Protein AF-A0A8T4RBG4-F1 (afdb_monomer)

Sequence (198 aa):
MAQKISEETVKLIESLYAQDISSQEIVQRTNVSKTTVYNNTKLKERGFSSGTEYKQYLSQKKGFDSINESEKYLAQERGFSTRTEYELNLVKTNGFVSYADYKKHLAHEKGFASITEYHTYLAQERQQRPENKSLSNLINNRLKELNKTQLWLAGELGVTPQAVCKYAKGTSIPKNDILTNLFSVLKVSYNTIDDLIE

Foldseek 3Di:
DPPPDDPVLLVQLAVCVVVVNDLVVNCVVSVDDSLSSCQSYVVVVVVDNHPLRVCQVVCVVVVHNGNLRSLCVVCVVVVHNHNVRSVQVVCVVVVHPGPLRVCQVVCVVVVHNGNVRVLVVLQVVQCPDLLLVLQLVLLVVLCVVVVHDLVVLCVQLVHDSVVSVSSNSSSDDDDLSS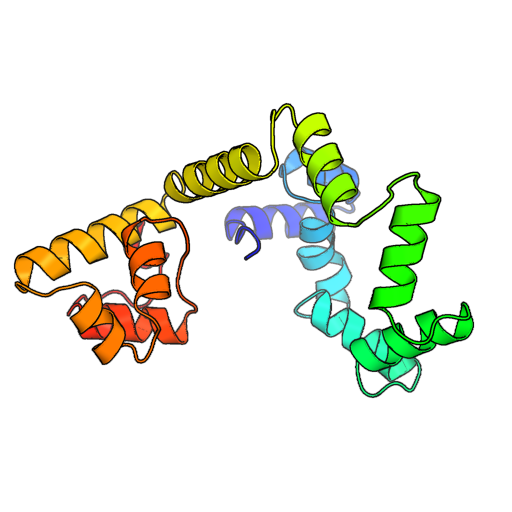NCSSCVVSVHPDNDSVSRND

Solvent-accessible surface area (backbone atoms only — not comparable to full-atom values): 11014 Å² total; per-residue (Å²): 131,79,82,80,70,54,70,67,56,50,53,49,53,40,55,42,46,75,66,72,47,51,66,70,58,50,24,66,77,67,73,47,54,63,67,57,51,42,46,63,38,68,37,41,78,70,74,33,94,40,70,64,57,48,46,37,51,54,23,41,76,72,75,26,97,33,50,67,54,43,46,32,50,58,18,40,78,71,75,21,95,32,45,67,55,39,53,54,48,53,41,41,75,72,73,22,96,41,73,67,54,45,48,36,48,56,20,40,78,71,73,29,95,31,48,67,54,41,53,48,51,58,36,53,58,36,30,70,34,66,65,25,38,47,50,12,49,50,48,53,51,43,29,59,76,69,73,52,52,59,61,54,52,10,61,78,68,75,48,53,50,68,55,40,50,31,31,51,62,6,56,44,79,71,58,69,74,56,40,38,50,47,26,56,76,63,71,48,96,51,74,52,70,67,69,66,73,115

Mean predicted aligned error: 8.44 Å

Nearest PDB structures (foldseek):
  3f51-assembly1_A  TM=8.592E-01  e=1.567E-01  Corynebacterium glutamicum
  3fya-assembly1_A  TM=7.967E-01  e=1.892E-01  Enterobacter sp. RFL1396
  5woq-assembly2_C  TM=8.342E-01  e=3.336E-01  Mycolicibacterium smegmatis MC2 155
  4i6u-assembly1_A  TM=8.023E-01  e=3.336E-01  Enterobacter sp. RFL1396
  4i6u-assembly2_C  TM=7.925E-01  e=4.030E-01  Enterobacter sp. RFL1396

Secondary structure (DSSP, 8-state):
------HHHHHHHHHHHHTT--HHHHHHHHT--HHHHHHTTHHHHTT-S-HHHHHHHHHHHTT-SSHHHHHHHHHHHTT-SSHHHHHHHHHHHTT-SSHHHHHHHHHHHTT-SSHHHHHHHHHHHHHTSHHHHHHHHHHHHHHHHTT--HHHHHHHHTS-HHHHHHHHTTS----HHHHHHHHHHTT-S--SSGGGT-

Radius of gyration: 21.41 Å; Cα contacts (8 Å, |Δi|>4): 183; chains: 1; bounding box: 50×41×57 Å

pLDDT: mean 91.3, std 8.04, range [32.28, 97.94]

Structure (mmCIF, N/CA/C/O backbone):
data_AF-A0A8T4RBG4-F1
#
_entry.id   AF-A0A8T4RBG4-F1
#
loop_
_atom_site.group_PDB
_atom_site.id
_atom_site.type_symbol
_atom_site.label_atom_id
_atom_site.label_alt_id
_atom_site.label_comp_id
_atom_site.label_asym_id
_atom_site.label_entity_id
_atom_site.label_seq_id
_atom_site.pdbx_PDB_ins_code
_atom_site.Cartn_x
_atom_site.Cartn_y
_atom_site.Cartn_z
_atom_site.occupancy
_atom_site.B_iso_or_equiv
_atom_site.auth_seq_id
_atom_site.auth_comp_id
_atom_site.auth_asym_id
_atom_site.auth_atom_id
_atom_site.pdbx_PDB_model_num
ATOM 1 N N . MET A 1 1 ? -2.287 -0.282 -1.727 1.00 32.28 1 MET A N 1
ATOM 2 C CA . MET A 1 1 ? -3.623 -0.816 -2.048 1.00 32.28 1 MET A CA 1
ATOM 3 C C . MET A 1 1 ? -4.187 0.065 -3.141 1.00 32.28 1 MET A C 1
ATOM 5 O O . MET A 1 1 ? -4.235 1.274 -2.938 1.00 32.28 1 MET A O 1
ATOM 9 N N . ALA A 1 2 ? -4.436 -0.508 -4.319 1.00 37.69 2 ALA A N 1
ATOM 10 C CA . ALA A 1 2 ? -5.061 0.214 -5.422 1.00 37.69 2 ALA A CA 1
ATOM 11 C C . ALA A 1 2 ? -6.432 0.722 -4.956 1.00 37.69 2 ALA A C 1
ATOM 13 O O . ALA A 1 2 ? -7.107 0.017 -4.210 1.00 37.69 2 ALA A O 1
ATOM 14 N N . GLN A 1 3 ? -6.803 1.944 -5.340 1.00 50.34 3 GLN A N 1
ATOM 15 C CA . GLN A 1 3 ? -8.178 2.426 -5.204 1.00 50.34 3 GLN A CA 1
ATOM 16 C C . GLN A 1 3 ? -9.082 1.377 -5.858 1.00 50.34 3 GLN A C 1
ATOM 18 O O . GLN A 1 3 ? -8.926 1.098 -7.050 1.00 50.34 3 GLN A O 1
ATOM 23 N N . LYS A 1 4 ? -9.942 0.729 -5.067 1.00 67.62 4 LYS A N 1
ATOM 24 C CA . LYS A 1 4 ? -10.970 -0.161 -5.601 1.00 67.62 4 LYS A CA 1
ATOM 25 C C . LYS A 1 4 ? -11.964 0.782 -6.278 1.00 67.62 4 LYS A C 1
ATOM 27 O O . LYS A 1 4 ? -12.605 1.581 -5.608 1.00 67.62 4 LYS A O 1
ATOM 32 N N . ILE A 1 5 ? -11.935 0.823 -7.608 1.00 77.75 5 ILE A N 1
ATOM 33 C CA . ILE A 1 5 ? -12.879 1.632 -8.385 1.00 77.75 5 ILE A CA 1
ATOM 34 C C . ILE A 1 5 ? -14.291 1.086 -8.158 1.00 77.75 5 ILE A C 1
ATOM 36 O O . ILE A 1 5 ? -14.440 -0.117 -7.935 1.00 77.75 5 ILE A O 1
ATOM 40 N N . SER A 1 6 ? -15.303 1.957 -8.181 1.00 83.81 6 SER A N 1
ATOM 41 C CA . SER A 1 6 ? -16.686 1.529 -7.950 1.00 83.81 6 SER A CA 1
ATOM 42 C C . SER A 1 6 ? -17.124 0.507 -8.999 1.00 83.81 6 SER A C 1
ATOM 44 O O . SER A 1 6 ?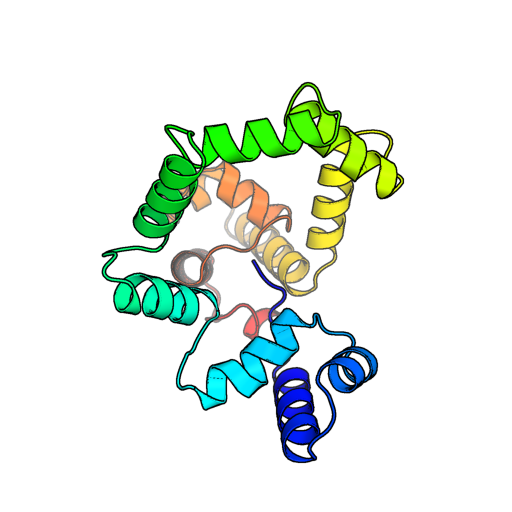 -16.646 0.527 -10.138 1.00 83.81 6 SER A O 1
ATOM 46 N N . GLU A 1 7 ? -18.058 -0.371 -8.638 1.00 84.69 7 GLU A N 1
ATOM 47 C CA . GLU A 1 7 ? -18.621 -1.347 -9.579 1.00 84.69 7 GLU A CA 1
ATOM 48 C C . GLU A 1 7 ? -19.257 -0.668 -10.798 1.00 84.69 7 GLU A C 1
ATOM 50 O O . GLU A 1 7 ? -19.148 -1.161 -11.919 1.00 84.69 7 GLU A O 1
ATOM 55 N N . GLU A 1 8 ? -19.858 0.506 -10.603 1.00 86.69 8 GLU A N 1
ATOM 56 C CA . GLU A 1 8 ? -20.384 1.342 -11.685 1.00 86.69 8 GLU A CA 1
ATOM 57 C C . GLU A 1 8 ? -19.281 1.786 -12.652 1.00 86.69 8 GLU A C 1
ATOM 59 O O . GLU A 1 8 ? -19.443 1.692 -13.869 1.00 86.69 8 GLU A O 1
ATOM 64 N N . THR A 1 9 ? -18.124 2.199 -12.123 1.00 89.50 9 THR A N 1
ATOM 65 C CA . THR A 1 9 ? -16.965 2.588 -12.940 1.00 89.50 9 THR A CA 1
ATOM 66 C C . THR A 1 9 ? -16.430 1.395 -13.729 1.00 89.50 9 THR A C 1
ATOM 68 O O . THR A 1 9 ? -16.071 1.543 -14.895 1.00 89.50 9 THR A O 1
ATOM 71 N N . VAL A 1 10 ? -16.405 0.198 -13.129 1.00 89.38 10 VAL A N 1
ATOM 72 C CA . VAL A 1 10 ? -16.015 -1.039 -13.828 1.00 89.38 10 VAL A CA 1
ATOM 73 C C . VAL A 1 10 ? -16.964 -1.316 -14.996 1.00 89.38 10 VAL A C 1
ATOM 75 O O . VAL A 1 10 ? -16.498 -1.477 -16.123 1.00 89.38 10 VAL A O 1
ATOM 78 N N . LYS A 1 11 ? -18.282 -1.288 -14.759 1.00 92.31 11 LYS A N 1
ATOM 79 C CA . LYS A 1 11 ? -19.298 -1.492 -15.808 1.00 92.31 11 LYS A CA 1
ATOM 80 C C . LYS A 1 11 ? -19.182 -0.451 -16.928 1.00 92.31 11 LYS A C 1
ATOM 82 O O . LYS A 1 11 ? -19.305 -0.784 -18.108 1.00 92.31 11 LYS A O 1
ATOM 87 N N . LEU A 1 12 ? -18.894 0.805 -16.582 1.00 93.94 12 LEU A N 1
ATOM 88 C CA . LEU A 1 12 ? -18.669 1.865 -17.564 1.00 93.94 12 LEU A CA 1
ATOM 89 C C . LEU A 1 12 ? -17.424 1.591 -18.425 1.00 93.94 12 LEU A C 1
ATOM 91 O O . LEU A 1 12 ? -17.495 1.699 -19.646 1.00 93.94 12 LEU A O 1
ATOM 95 N N . ILE A 1 13 ? -16.302 1.187 -17.822 1.00 93.56 13 ILE A N 1
ATOM 96 C CA . ILE A 1 13 ? -15.084 0.809 -18.559 1.00 93.56 13 ILE A CA 1
ATOM 97 C C . ILE A 1 13 ? -15.368 -0.342 -19.533 1.00 93.56 13 ILE A C 1
ATOM 99 O O . ILE A 1 13 ? -14.983 -0.258 -20.699 1.00 93.56 13 ILE A O 1
ATOM 103 N N . GLU A 1 14 ? -16.043 -1.397 -19.068 1.00 92.06 14 GLU A N 1
ATOM 104 C CA . GLU A 1 14 ? -16.360 -2.584 -19.874 1.00 92.06 14 GLU A CA 1
ATOM 105 C C . GLU A 1 14 ? -17.275 -2.241 -21.058 1.00 92.06 14 GLU A C 1
ATOM 107 O O . GLU A 1 14 ? -16.998 -2.633 -22.190 1.00 92.06 14 GLU A O 1
ATOM 112 N N . SER A 1 15 ? -18.323 -1.446 -20.822 1.00 93.94 15 SER A N 1
ATOM 113 C CA . SER A 1 15 ? -19.257 -1.025 -21.876 1.00 93.94 15 SER A CA 1
ATOM 114 C C . SER A 1 15 ? -18.626 -0.099 -22.918 1.00 93.94 15 SER A C 1
ATOM 116 O O . SER A 1 15 ? -18.932 -0.232 -24.102 1.00 93.94 15 SER A O 1
ATOM 118 N N . LEU A 1 16 ? -17.742 0.823 -22.514 1.00 94.44 16 LEU A N 1
ATOM 119 C CA . LEU A 1 16 ? -17.008 1.677 -23.453 1.00 94.44 16 LEU A CA 1
ATOM 120 C C . LEU A 1 16 ? -16.030 0.853 -24.293 1.00 94.44 16 LEU A C 1
ATOM 122 O O . LEU A 1 16 ? -15.900 1.079 -25.491 1.00 94.44 16 LEU A O 1
ATOM 126 N N . TYR A 1 17 ? -15.360 -0.120 -23.680 1.00 93.50 17 TYR A N 1
ATOM 127 C CA . TYR A 1 17 ? -14.433 -0.987 -24.394 1.00 93.50 17 TYR A CA 1
ATOM 128 C C . TYR A 1 17 ? -15.142 -1.903 -25.400 1.00 93.50 17 TYR A C 1
ATOM 130 O O . TYR A 1 17 ? -14.648 -2.069 -26.509 1.00 93.50 17 TYR A O 1
ATOM 138 N N . ALA A 1 18 ? -16.330 -2.416 -25.064 1.00 92.12 18 ALA A N 1
ATOM 139 C CA . ALA A 1 18 ? -17.168 -3.185 -25.990 1.00 92.12 18 ALA A CA 1
ATOM 140 C C . ALA A 1 18 ? -17.671 -2.366 -27.199 1.00 92.12 18 ALA A C 1
ATOM 142 O O . ALA A 1 18 ? -18.086 -2.943 -28.198 1.00 92.12 18 ALA A O 1
ATOM 143 N N . GLN A 1 19 ? -17.629 -1.032 -27.120 1.00 94.94 19 GLN A N 1
ATOM 144 C CA . GLN A 1 19 ? -17.920 -0.109 -28.226 1.00 94.94 19 GLN A CA 1
ATOM 145 C C . GLN A 1 19 ? -16.661 0.251 -29.041 1.00 94.94 19 GLN A C 1
ATOM 147 O O . GLN A 1 19 ? -16.648 1.270 -29.730 1.00 94.94 19 GLN A O 1
ATOM 152 N N . ASP A 1 20 ? -15.579 -0.524 -28.910 1.00 92.12 20 ASP A N 1
ATOM 153 C CA . ASP A 1 20 ? -14.279 -0.289 -29.554 1.00 92.12 20 ASP A CA 1
ATOM 154 C C . ASP A 1 20 ? -13.651 1.084 -29.237 1.00 92.12 20 ASP A C 1
ATOM 156 O O . ASP A 1 20 ? -12.777 1.588 -29.952 1.00 92.12 20 ASP A O 1
ATOM 160 N N . ILE A 1 21 ? -14.048 1.705 -28.120 1.00 94.69 21 ILE A N 1
ATOM 161 C CA . ILE A 1 21 ? -13.447 2.959 -27.669 1.00 94.69 21 ILE A CA 1
ATOM 162 C C . ILE A 1 21 ? -12.010 2.695 -27.213 1.00 94.69 21 ILE A C 1
ATOM 164 O O . ILE A 1 21 ? -11.719 1.795 -26.420 1.00 94.69 21 ILE A O 1
ATOM 168 N N . SER A 1 22 ? -11.081 3.525 -27.692 1.00 92.81 22 SER A N 1
ATOM 169 C CA . SER A 1 22 ? -9.665 3.374 -27.360 1.00 92.81 22 SER A CA 1
ATOM 170 C C . SER A 1 22 ? -9.418 3.481 -25.850 1.00 92.81 22 SER A C 1
ATOM 172 O O . SER A 1 22 ? -10.024 4.295 -25.155 1.00 92.81 22 SER A O 1
ATOM 174 N N . SER A 1 23 ? -8.448 2.726 -25.324 1.00 91.12 23 SER A N 1
ATOM 175 C CA . SER A 1 23 ? -8.136 2.761 -23.887 1.00 91.12 23 SER A CA 1
ATOM 176 C C . SER A 1 23 ? -7.762 4.159 -23.377 1.00 91.12 23 SER A C 1
ATOM 178 O O . SER A 1 23 ? -7.954 4.442 -22.200 1.00 91.12 23 SER A O 1
ATOM 180 N N . GLN A 1 24 ? -7.218 5.025 -24.237 1.00 90.88 24 GLN A N 1
ATOM 181 C CA . GLN A 1 24 ? -6.878 6.401 -23.873 1.00 90.88 24 GLN A CA 1
ATOM 182 C C . GLN A 1 24 ? -8.127 7.270 -23.715 1.00 90.88 24 GLN A C 1
ATOM 184 O O . GLN A 1 24 ? -8.210 8.045 -22.769 1.00 90.88 24 GLN A O 1
ATOM 189 N N . GLU A 1 25 ? -9.114 7.090 -24.586 1.00 92.75 25 GLU A N 1
ATOM 190 C CA . GLU A 1 25 ? -10.405 7.768 -24.492 1.00 92.75 25 GLU A CA 1
ATOM 191 C C . GLU A 1 25 ? -11.196 7.286 -23.262 1.00 92.75 25 GLU A C 1
ATOM 193 O O . GLU A 1 25 ? -11.769 8.092 -22.533 1.00 92.75 25 GLU A O 1
ATOM 198 N N . ILE A 1 26 ? -11.147 5.985 -22.947 1.00 93.12 26 ILE A N 1
ATOM 199 C CA . ILE A 1 26 ? -11.764 5.441 -21.724 1.00 93.12 26 ILE A CA 1
ATOM 200 C C . ILE A 1 26 ? -11.146 6.073 -20.472 1.00 93.12 26 ILE A C 1
ATOM 202 O O . ILE A 1 26 ? -11.881 6.451 -19.562 1.00 93.12 26 ILE A O 1
ATOM 206 N N . VAL A 1 27 ? -9.816 6.230 -20.424 1.00 93.06 27 VAL A N 1
ATOM 207 C CA . VAL A 1 27 ? -9.122 6.910 -19.313 1.00 93.06 27 VAL A CA 1
ATOM 208 C C . VAL A 1 27 ? -9.676 8.316 -19.098 1.00 93.06 27 VAL A C 1
ATOM 210 O O . VAL A 1 27 ? -9.972 8.671 -17.961 1.00 93.06 27 VAL A O 1
ATOM 213 N N . GLN A 1 28 ? -9.864 9.088 -20.171 1.00 92.00 28 GLN A N 1
ATOM 214 C CA . GLN A 1 28 ? -10.392 10.450 -20.071 1.00 92.00 28 GLN A CA 1
ATOM 215 C C . GLN A 1 28 ? -11.838 10.469 -19.565 1.00 92.00 28 GLN A C 1
ATOM 217 O O . GLN A 1 28 ? -12.168 11.244 -18.673 1.00 92.00 28 GLN A O 1
ATOM 222 N N . ARG A 1 29 ? -12.695 9.580 -20.081 1.00 91.31 29 ARG A N 1
ATOM 223 C CA . ARG A 1 29 ? -14.123 9.537 -19.717 1.00 91.31 29 ARG A CA 1
ATOM 224 C C . ARG A 1 29 ? -14.390 9.029 -18.306 1.00 91.31 29 ARG A C 1
ATOM 226 O O . ARG A 1 29 ? -15.367 9.428 -17.687 1.00 91.31 29 ARG A O 1
ATOM 233 N N . THR A 1 30 ? -13.551 8.123 -17.818 1.00 90.06 30 THR A N 1
ATOM 234 C CA . THR A 1 30 ? -13.743 7.463 -16.515 1.00 90.06 30 THR A CA 1
ATOM 235 C C . THR A 1 30 ? -12.850 8.043 -15.424 1.00 90.06 30 THR A C 1
ATOM 237 O O . THR A 1 30 ? -13.026 7.717 -14.254 1.00 90.06 30 THR A O 1
ATOM 240 N N . ASN A 1 31 ? -11.891 8.897 -15.795 1.00 88.94 31 ASN A N 1
ATOM 241 C CA . ASN A 1 31 ? -10.889 9.468 -14.900 1.00 88.94 31 ASN A CA 1
ATOM 242 C C . ASN A 1 31 ? -10.128 8.403 -14.077 1.00 88.94 31 ASN A C 1
ATOM 244 O O . ASN A 1 31 ? -9.745 8.622 -12.928 1.00 88.94 31 ASN A O 1
ATOM 248 N N . VAL A 1 32 ? -9.913 7.218 -14.659 1.00 88.06 32 VAL A N 1
ATOM 249 C CA . VAL A 1 32 ? -9.142 6.129 -14.039 1.00 88.06 32 VAL A CA 1
ATOM 250 C C . VAL A 1 32 ? -7.787 5.959 -14.713 1.00 88.06 32 VAL A C 1
ATOM 252 O O . VAL A 1 32 ? -7.555 6.389 -15.839 1.00 88.06 32 VAL A O 1
ATOM 255 N N . SER A 1 33 ? -6.867 5.262 -14.047 1.00 88.44 33 SER A N 1
ATOM 256 C CA . SER A 1 33 ? -5.552 4.995 -14.631 1.00 88.44 33 SER A CA 1
ATOM 257 C C . SER A 1 33 ? -5.633 4.091 -15.870 1.00 88.44 33 SER A C 1
ATOM 259 O O . SER A 1 33 ? -6.445 3.166 -15.942 1.00 88.44 33 SER A O 1
ATOM 261 N N . LYS A 1 34 ? -4.699 4.268 -16.812 1.00 89.69 34 LYS A N 1
ATOM 262 C CA . LYS A 1 34 ? -4.541 3.381 -17.982 1.00 89.69 34 LYS A CA 1
ATOM 263 C C . LYS A 1 34 ? -4.397 1.906 -17.591 1.00 89.69 34 LYS A C 1
ATOM 265 O O . LYS A 1 34 ? -4.915 1.028 -18.276 1.00 89.69 34 LYS A O 1
ATOM 270 N N . THR A 1 35 ? -3.722 1.634 -16.476 1.00 87.19 35 THR A N 1
ATOM 271 C CA . THR A 1 35 ? -3.579 0.285 -15.915 1.00 87.19 35 THR A CA 1
ATOM 272 C C . THR A 1 35 ? -4.924 -0.283 -15.473 1.00 87.19 35 THR A C 1
ATOM 274 O O . THR A 1 35 ? -5.202 -1.452 -15.720 1.00 87.19 35 THR A O 1
ATOM 277 N N . THR A 1 36 ? -5.774 0.539 -14.856 1.00 88.25 36 THR A N 1
ATOM 278 C CA . THR A 1 36 ? -7.126 0.146 -14.445 1.00 88.25 36 THR A CA 1
ATOM 279 C C . THR A 1 36 ? -7.979 -0.222 -15.653 1.00 88.25 36 THR A C 1
ATOM 281 O O . THR A 1 36 ? -8.608 -1.278 -15.638 1.00 88.25 36 THR A O 1
ATOM 284 N N . VAL A 1 37 ? -7.947 0.589 -16.717 1.00 91.12 37 VAL A N 1
ATOM 285 C CA . VAL A 1 37 ? -8.638 0.265 -17.976 1.00 91.12 37 VAL A CA 1
ATOM 286 C C . VAL A 1 37 ? -8.125 -1.056 -18.540 1.00 91.12 37 VAL A C 1
ATOM 288 O O . VAL A 1 37 ? -8.916 -1.947 -18.820 1.00 91.12 37 VAL A O 1
ATOM 291 N N . TYR A 1 38 ? -6.805 -1.230 -18.650 1.00 90.00 38 TYR A N 1
ATOM 292 C CA . TYR A 1 38 ? -6.208 -2.458 -19.186 1.00 90.00 38 TYR A CA 1
ATOM 293 C C . TYR A 1 38 ? -6.598 -3.714 -18.390 1.00 90.00 38 TYR A C 1
ATOM 295 O O . TYR A 1 38 ? -6.944 -4.736 -18.984 1.00 90.00 38 TYR A O 1
ATOM 303 N N . ASN A 1 39 ? -6.577 -3.630 -17.056 1.00 88.25 39 ASN A N 1
ATOM 304 C CA . ASN A 1 39 ? -6.930 -4.744 -16.179 1.00 88.25 39 ASN A CA 1
ATOM 305 C C . ASN A 1 39 ? -8.400 -5.168 -16.333 1.00 88.25 39 ASN A C 1
ATOM 307 O O . ASN A 1 39 ? -8.680 -6.359 -16.321 1.00 88.25 39 ASN A O 1
ATOM 311 N N . ASN A 1 40 ? -9.319 -4.214 -16.512 1.00 88.38 40 ASN A N 1
ATOM 312 C CA . ASN A 1 40 ? -10.757 -4.489 -16.650 1.00 88.38 40 ASN A CA 1
ATOM 313 C C . ASN A 1 40 ? -11.206 -4.734 -18.103 1.00 88.38 40 ASN A C 1
ATOM 315 O O . ASN A 1 40 ? -12.393 -4.884 -18.353 1.00 88.38 40 ASN A O 1
ATOM 319 N N . THR A 1 41 ? -10.281 -4.760 -19.066 1.00 90.56 41 THR A N 1
ATOM 320 C CA . THR A 1 41 ? -10.591 -4.972 -20.491 1.00 90.56 41 THR A CA 1
ATOM 321 C C . THR A 1 41 ? -9.734 -6.111 -21.042 1.00 90.56 41 THR A C 1
ATOM 323 O O . THR A 1 41 ? -9.972 -7.274 -20.724 1.00 90.56 41 THR A O 1
ATOM 326 N N . LYS A 1 42 ? -8.657 -5.790 -21.766 1.00 88.62 42 LYS A N 1
ATOM 327 C CA . LYS A 1 42 ? -7.748 -6.734 -22.437 1.00 88.62 42 LYS A CA 1
ATOM 328 C C . LYS A 1 42 ? -7.228 -7.846 -21.542 1.00 88.62 42 LYS A C 1
ATOM 330 O O . LYS A 1 42 ? -6.984 -8.955 -22.007 1.00 88.62 42 LYS A O 1
ATOM 335 N N . LEU A 1 43 ? -6.956 -7.539 -20.277 1.00 89.44 43 LEU A N 1
ATOM 336 C CA . LEU A 1 43 ? -6.424 -8.528 -19.350 1.00 89.44 43 LEU A CA 1
ATOM 337 C C . LEU A 1 43 ? -7.491 -9.567 -18.962 1.00 89.44 43 LEU A C 1
ATOM 339 O O . LEU A 1 43 ? -7.201 -10.763 -18.970 1.00 89.44 43 LEU A O 1
ATOM 343 N N . LYS A 1 44 ? -8.721 -9.107 -18.711 1.00 86.00 44 LYS A N 1
ATOM 344 C CA . LYS A 1 44 ? -9.881 -9.948 -18.399 1.00 86.00 44 LYS A CA 1
ATOM 345 C C . LYS A 1 44 ? -10.315 -10.783 -19.607 1.00 86.00 44 LYS A C 1
ATOM 347 O O . LYS A 1 44 ? -10.562 -11.971 -19.449 1.00 86.00 44 LYS A O 1
ATOM 352 N N . GLU A 1 45 ? -10.293 -10.215 -20.817 1.00 87.50 45 GLU A N 1
ATOM 353 C CA . GLU A 1 45 ? -10.518 -10.960 -22.074 1.00 87.50 45 GLU A CA 1
ATOM 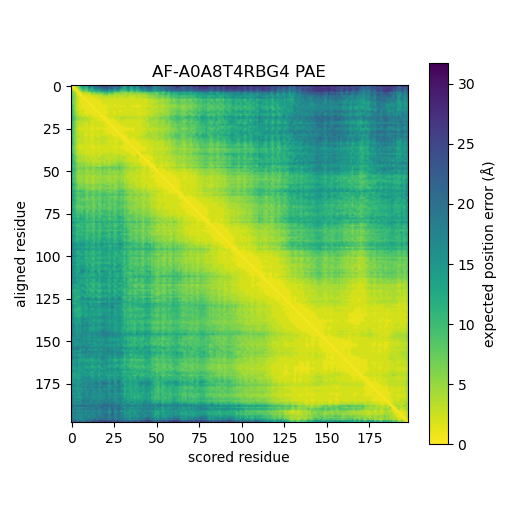354 C C . GLU A 1 45 ? -9.528 -12.114 -22.267 1.00 87.50 45 GLU A C 1
ATOM 356 O O . GLU A 1 45 ? -9.860 -13.146 -22.841 1.00 87.50 45 GLU A O 1
ATOM 361 N N . ARG A 1 46 ? -8.300 -11.953 -21.764 1.00 89.31 46 ARG A N 1
ATOM 362 C CA . ARG A 1 46 ? -7.266 -12.994 -21.790 1.00 89.31 46 ARG A CA 1
ATOM 363 C C . ARG A 1 46 ? -7.407 -14.022 -20.664 1.00 89.31 46 ARG A C 1
ATOM 365 O O . ARG A 1 46 ? -6.542 -14.884 -20.547 1.00 89.31 46 ARG A O 1
ATOM 372 N N . GLY A 1 47 ? -8.456 -13.933 -19.848 1.00 90.69 47 GLY A N 1
ATOM 373 C CA . GLY A 1 47 ? -8.742 -14.873 -18.766 1.00 90.69 47 GLY A CA 1
ATOM 374 C C . GLY A 1 47 ? -7.945 -14.643 -17.481 1.00 90.69 47 GLY A C 1
ATOM 375 O O . GLY A 1 47 ? -7.913 -15.534 -16.642 1.00 90.69 47 GLY A O 1
ATOM 376 N N . PHE A 1 48 ? -7.308 -13.479 -17.304 1.00 89.94 48 PHE A N 1
ATOM 377 C CA . PHE A 1 48 ? -6.542 -13.170 -16.091 1.00 89.94 48 PHE A CA 1
ATOM 378 C C . PHE A 1 48 ? -7.316 -12.232 -15.160 1.00 89.94 48 PHE A C 1
ATOM 380 O O . PHE A 1 48 ? -7.910 -11.244 -15.592 1.00 89.94 48 PHE A O 1
ATOM 387 N N . SER A 1 49 ? -7.237 -12.503 -13.860 1.00 81.19 49 SER A N 1
ATOM 388 C CA . SER A 1 49 ? -7.871 -11.725 -12.788 1.00 81.19 49 SER A CA 1
ATOM 389 C C . SER A 1 49 ? -7.044 -10.511 -12.348 1.00 81.19 49 SER A C 1
ATOM 391 O O . SER A 1 49 ? -7.572 -9.564 -11.764 1.00 81.19 49 SER A O 1
ATOM 393 N N . SER A 1 50 ? -5.731 -10.511 -12.614 1.00 82.38 50 SER A N 1
ATOM 394 C CA . SER A 1 50 ? -4.851 -9.400 -12.244 1.00 82.38 50 SER A CA 1
ATOM 395 C C . SER A 1 50 ? -3.611 -9.271 -13.129 1.00 82.38 50 SER A C 1
ATOM 397 O O . SER A 1 50 ? -3.101 -10.236 -13.698 1.00 82.38 50 SER A O 1
ATOM 399 N N . GLY A 1 51 ? -3.057 -8.056 -13.196 1.00 84.94 51 GLY A N 1
ATOM 400 C CA . GLY A 1 51 ? -1.783 -7.814 -13.877 1.00 84.94 51 GLY A CA 1
ATOM 401 C C . GLY A 1 51 ? -0.617 -8.620 -13.294 1.00 84.94 51 GLY A C 1
ATOM 402 O O . GLY A 1 51 ? 0.314 -8.949 -14.023 1.00 84.94 51 GLY A O 1
ATOM 403 N N . THR A 1 52 ? -0.660 -8.958 -12.001 1.00 87.19 52 THR A N 1
ATOM 404 C CA . THR A 1 52 ? 0.353 -9.806 -11.355 1.00 87.19 52 THR A CA 1
ATOM 405 C C . THR A 1 52 ? 0.255 -11.244 -11.840 1.00 87.19 52 THR A C 1
ATOM 407 O O . THR A 1 52 ? 1.271 -11.819 -12.211 1.00 87.19 52 THR A O 1
ATOM 410 N N . GLU A 1 53 ? -0.956 -11.797 -11.900 1.00 88.69 53 GLU A N 1
ATOM 411 C CA . GLU A 1 53 ? -1.201 -13.135 -12.444 1.00 88.69 53 GLU A CA 1
ATOM 412 C C . GLU A 1 53 ? -0.733 -13.228 -13.900 1.00 88.69 53 GLU A C 1
ATOM 414 O O . GLU A 1 53 ? 0.018 -14.130 -14.262 1.00 88.69 53 GLU A O 1
ATOM 419 N N . TYR A 1 54 ? -1.070 -12.226 -14.715 1.00 90.88 54 TYR A N 1
ATOM 420 C CA . TYR A 1 54 ? -0.607 -12.170 -16.098 1.00 90.88 54 TYR A CA 1
ATOM 421 C C . TYR A 1 54 ? 0.922 -12.075 -16.212 1.00 90.88 54 TYR A C 1
ATOM 423 O O . TYR A 1 54 ? 1.524 -12.729 -17.062 1.00 90.88 54 TYR A O 1
ATOM 431 N N . LYS A 1 55 ? 1.586 -11.290 -15.352 1.00 90.25 55 LYS A N 1
ATOM 432 C CA . LYS A 1 55 ? 3.058 -11.233 -15.309 1.00 90.25 55 LYS A CA 1
ATOM 433 C C . LYS A 1 55 ? 3.667 -12.575 -14.913 1.00 90.25 55 LYS A C 1
ATOM 435 O O . LYS A 1 55 ? 4.628 -12.990 -15.548 1.00 90.25 55 LYS A O 1
ATOM 440 N N . GLN A 1 56 ? 3.095 -13.250 -13.918 1.00 92.69 56 GLN A N 1
ATOM 441 C CA . GLN A 1 56 ? 3.530 -14.578 -13.494 1.00 92.69 56 GLN A CA 1
ATOM 442 C C . GLN A 1 56 ? 3.401 -15.582 -14.644 1.00 92.69 56 GLN A C 1
ATOM 444 O O . GLN A 1 56 ? 4.366 -16.280 -14.944 1.00 92.69 56 GLN A O 1
ATOM 449 N N . TYR A 1 57 ? 2.272 -15.574 -15.356 1.00 93.31 57 TYR A N 1
ATOM 450 C CA . TYR A 1 57 ? 2.083 -16.372 -16.566 1.00 93.31 57 TYR A CA 1
ATOM 451 C C . TYR A 1 57 ? 3.147 -16.077 -17.634 1.00 93.31 57 TYR A C 1
ATOM 453 O O . TYR A 1 57 ? 3.707 -17.000 -18.220 1.00 93.31 57 TYR A O 1
ATOM 461 N N . LEU A 1 58 ? 3.472 -14.803 -17.888 1.00 92.12 58 LEU A N 1
ATOM 462 C CA . LEU A 1 58 ? 4.516 -14.439 -18.852 1.00 92.12 58 LEU A CA 1
ATOM 463 C C . LEU A 1 58 ? 5.910 -14.918 -18.427 1.00 92.12 58 LEU A C 1
ATOM 465 O O . LEU A 1 58 ? 6.688 -15.322 -19.292 1.00 92.12 58 LEU A O 1
ATOM 469 N N . SER A 1 59 ? 6.231 -14.874 -17.133 1.00 93.62 59 SER A N 1
ATOM 470 C CA . SER A 1 59 ? 7.487 -15.409 -16.595 1.00 93.62 59 SER A CA 1
ATOM 471 C C . SER A 1 59 ? 7.552 -16.930 -16.761 1.00 93.62 59 SER A C 1
ATOM 473 O O . SER A 1 59 ? 8.526 -17.434 -17.314 1.00 93.62 59 SER A O 1
ATOM 475 N N . GLN A 1 60 ? 6.479 -17.646 -16.417 1.00 94.00 60 GLN A N 1
ATOM 476 C CA . GLN A 1 60 ? 6.375 -19.101 -16.591 1.00 94.00 60 GLN A CA 1
ATOM 477 C C . GLN A 1 60 ? 6.443 -19.529 -18.054 1.00 94.00 60 GLN A C 1
ATOM 479 O O . GLN A 1 60 ? 7.148 -20.472 -18.398 1.00 94.00 60 GLN A O 1
ATOM 484 N N . LYS A 1 61 ? 5.797 -18.782 -18.955 1.00 93.94 61 LYS A N 1
ATOM 485 C CA . LYS A 1 61 ? 5.881 -19.017 -20.403 1.00 93.94 61 LYS A CA 1
ATOM 486 C C . LYS A 1 61 ? 7.307 -18.873 -20.947 1.00 93.94 61 LYS A C 1
ATOM 488 O O . LYS A 1 61 ? 7.623 -19.442 -21.987 1.00 93.94 61 LYS A O 1
ATOM 493 N N . LYS A 1 62 ? 8.158 -18.107 -20.262 1.00 92.88 62 LYS A N 1
ATOM 494 C CA . LYS A 1 62 ? 9.586 -17.956 -20.571 1.00 92.88 62 LYS A CA 1
ATOM 495 C C . LYS A 1 62 ? 10.480 -18.961 -19.830 1.00 92.88 62 LYS A C 1
ATOM 497 O O . LYS A 1 62 ? 11.692 -18.874 -19.976 1.00 92.88 62 LYS A O 1
ATOM 502 N N . GLY A 1 63 ? 9.901 -19.896 -19.076 1.00 95.00 63 GLY A N 1
ATOM 503 C CA . GLY A 1 63 ? 10.626 -20.952 -18.369 1.00 95.00 63 GLY A CA 1
ATOM 504 C C . GLY A 1 63 ? 11.098 -20.589 -16.960 1.00 95.00 63 GLY A C 1
ATOM 505 O O . GLY A 1 63 ? 11.946 -21.293 -16.431 1.00 95.00 63 GLY A O 1
ATOM 506 N N . PHE A 1 64 ? 10.584 -19.511 -16.359 1.00 95.75 64 PHE A N 1
ATOM 507 C CA . PHE A 1 64 ? 10.909 -19.134 -14.978 1.00 95.75 64 PHE A CA 1
ATOM 508 C C . PHE A 1 64 ? 9.812 -19.569 -14.007 1.00 95.75 64 PHE A C 1
ATOM 510 O O . PHE A 1 64 ? 8.627 -19.397 -14.298 1.00 95.75 64 PHE A O 1
ATOM 517 N N . ASP A 1 65 ? 10.181 -20.004 -12.806 1.00 90.88 65 ASP A N 1
ATOM 518 C CA . ASP A 1 65 ? 9.211 -20.443 -11.799 1.00 90.88 65 ASP A CA 1
ATOM 519 C C . ASP A 1 65 ? 8.475 -19.257 -11.159 1.00 90.88 65 ASP A C 1
ATOM 521 O O . ASP A 1 65 ? 7.347 -19.377 -10.668 1.00 90.88 65 ASP A O 1
ATOM 525 N N . SER A 1 66 ? 9.081 -18.065 -11.187 1.00 92.31 66 SER A N 1
ATOM 526 C CA . SER A 1 66 ? 8.499 -16.853 -10.605 1.00 92.31 66 SER A CA 1
ATOM 527 C C . SER A 1 66 ? 8.862 -15.565 -11.341 1.00 92.31 66 SER A C 1
ATOM 529 O O . SER A 1 66 ? 9.877 -15.468 -12.034 1.00 92.31 66 SER A O 1
ATOM 531 N N . ILE A 1 67 ? 8.054 -14.521 -11.116 1.00 91.69 67 ILE A N 1
ATOM 532 C CA . ILE A 1 67 ? 8.390 -13.148 -11.526 1.00 91.69 67 ILE A CA 1
ATOM 533 C C . ILE A 1 67 ? 9.775 -12.751 -10.996 1.00 91.69 67 ILE A C 1
ATOM 535 O O . ILE A 1 67 ? 10.602 -12.271 -11.769 1.00 91.69 67 ILE A O 1
ATOM 539 N N . ASN A 1 68 ? 10.058 -13.006 -9.715 1.00 90.88 68 ASN A N 1
ATOM 540 C CA . ASN A 1 68 ? 11.318 -12.614 -9.077 1.00 90.88 68 ASN A CA 1
ATOM 541 C C . ASN A 1 68 ? 12.535 -13.263 -9.742 1.00 90.88 68 ASN A C 1
ATOM 543 O O . ASN A 1 68 ? 13.559 -12.611 -9.934 1.00 90.88 68 ASN A O 1
ATOM 547 N N . GLU A 1 69 ? 12.423 -14.541 -10.095 1.00 92.50 69 GLU A N 1
ATOM 548 C CA . GLU A 1 69 ? 13.480 -15.256 -10.801 1.00 92.50 69 GLU A CA 1
ATOM 549 C C . GLU A 1 69 ? 13.704 -14.668 -12.195 1.00 92.50 69 GLU A C 1
ATOM 551 O O . GLU A 1 69 ? 14.836 -14.336 -12.545 1.00 92.50 69 GLU A O 1
ATOM 556 N N . SER A 1 70 ? 12.622 -14.426 -12.945 1.00 92.88 70 SER A N 1
ATOM 557 C CA . SER A 1 70 ? 12.713 -13.804 -14.269 1.00 92.88 70 SER A CA 1
ATOM 558 C C . SER A 1 70 ? 13.334 -12.401 -14.222 1.00 92.88 70 SER A C 1
ATOM 560 O O . SER A 1 70 ? 14.124 -12.030 -15.086 1.00 92.88 70 SER A O 1
ATOM 562 N N . GLU A 1 71 ? 13.031 -11.611 -13.192 1.00 91.50 71 GLU A N 1
ATOM 563 C CA . GLU A 1 71 ? 13.597 -10.274 -13.013 1.00 91.50 71 GLU A CA 1
ATOM 564 C C . GLU A 1 71 ? 15.062 -10.316 -12.574 1.00 91.50 71 GLU A C 1
ATOM 566 O O . GLU A 1 71 ? 15.855 -9.483 -13.015 1.00 91.50 71 GLU A O 1
ATOM 571 N N . LYS A 1 72 ? 15.439 -11.289 -11.735 1.00 92.81 72 LYS A N 1
ATOM 572 C CA . LYS A 1 72 ? 16.839 -11.529 -11.373 1.00 92.81 72 LYS A CA 1
ATOM 573 C C . LYS A 1 72 ? 17.649 -11.910 -12.609 1.00 92.81 72 LYS A C 1
ATOM 575 O O . LYS A 1 72 ? 18.704 -11.322 -12.824 1.00 92.81 72 LYS A O 1
ATOM 580 N N . TYR A 1 73 ? 17.134 -12.819 -13.434 1.00 93.00 73 TYR A N 1
ATOM 581 C CA . TYR A 1 73 ? 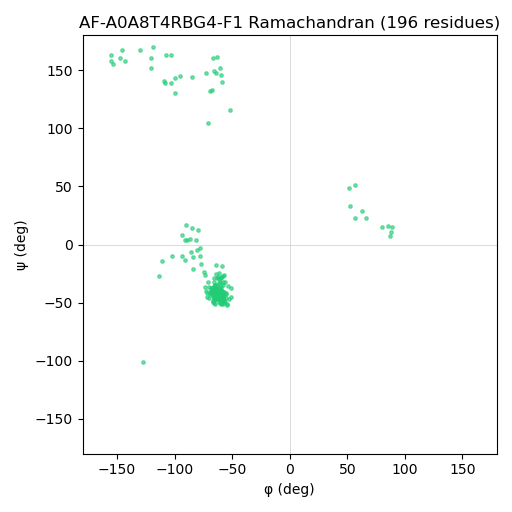17.770 -13.206 -14.690 1.00 93.00 73 TYR A CA 1
ATOM 582 C C . TYR A 1 73 ? 17.964 -12.001 -15.624 1.00 93.00 73 TYR A C 1
ATOM 584 O O . TYR A 1 73 ? 19.065 -11.766 -16.110 1.00 93.00 73 TYR A O 1
ATOM 592 N N . LEU A 1 74 ? 16.941 -11.154 -15.797 1.00 91.31 74 LEU A N 1
ATOM 593 C CA . LEU A 1 74 ? 17.055 -9.928 -16.602 1.00 91.31 74 LEU A CA 1
ATOM 594 C C . LEU A 1 74 ? 18.095 -8.932 -16.064 1.00 91.31 74 LEU A C 1
ATOM 596 O O . LEU A 1 74 ? 18.702 -8.201 -16.847 1.00 91.31 74 LEU A O 1
ATOM 600 N N . ALA A 1 75 ? 18.283 -8.863 -14.745 1.00 93.94 75 ALA A N 1
ATOM 601 C CA . ALA A 1 75 ? 19.343 -8.054 -14.150 1.00 93.94 75 ALA A CA 1
ATOM 602 C C . ALA A 1 75 ? 20.730 -8.647 -14.455 1.00 93.94 75 ALA A C 1
ATOM 604 O O . ALA A 1 75 ? 21.634 -7.906 -14.839 1.00 93.94 75 ALA A O 1
ATOM 605 N N . GLN A 1 76 ? 20.869 -9.973 -14.370 1.00 94.06 76 GLN A N 1
ATOM 606 C CA . GLN A 1 76 ? 22.109 -10.697 -14.673 1.00 94.06 76 GLN A CA 1
ATOM 607 C C . GLN A 1 76 ? 22.513 -10.591 -16.144 1.00 94.06 76 GLN A C 1
ATOM 609 O O . GLN A 1 76 ? 23.672 -10.301 -16.425 1.00 94.06 76 GLN A O 1
ATOM 614 N N . GLU A 1 77 ? 21.562 -10.695 -17.073 1.00 94.75 77 GLU A N 1
ATOM 615 C CA . GLU A 1 77 ? 21.775 -10.433 -18.508 1.00 94.75 77 GLU A CA 1
ATOM 616 C C . GLU A 1 77 ? 22.304 -9.015 -18.780 1.00 94.75 77 GLU A C 1
ATOM 618 O O . GLU A 1 77 ? 22.989 -8.765 -19.768 1.00 94.75 77 GLU A O 1
ATOM 623 N N . ARG A 1 78 ? 22.010 -8.065 -17.885 1.00 93.44 78 ARG A N 1
ATOM 624 C CA . ARG A 1 78 ? 22.504 -6.683 -17.950 1.00 93.44 78 ARG A CA 1
ATOM 625 C C . ARG A 1 78 ? 23.788 -6.456 -17.149 1.00 93.44 78 ARG A C 1
ATOM 627 O O . ARG A 1 78 ? 24.209 -5.312 -17.015 1.00 93.44 78 ARG A O 1
ATOM 634 N N . GLY A 1 79 ? 24.404 -7.518 -16.631 1.00 95.31 79 GLY A N 1
ATOM 635 C CA . GLY A 1 79 ? 25.661 -7.464 -15.885 1.00 95.31 79 GLY A CA 1
ATOM 636 C C . GLY A 1 79 ? 25.516 -7.156 -14.392 1.00 95.31 79 GLY A C 1
ATOM 637 O O . GLY A 1 79 ? 26.507 -6.808 -13.758 1.00 95.31 79 GLY A O 1
ATOM 638 N N . PHE A 1 80 ? 24.315 -7.275 -13.817 1.00 95.94 80 PHE A N 1
ATOM 639 C CA . PHE A 1 80 ? 24.063 -7.009 -12.396 1.00 95.94 80 PHE A CA 1
ATOM 640 C C . PHE A 1 80 ? 23.784 -8.295 -11.622 1.00 95.94 80 PHE A C 1
ATOM 642 O O . PHE A 1 80 ? 23.042 -9.164 -12.071 1.00 95.94 80 PHE A O 1
ATOM 649 N N . SER A 1 81 ? 24.302 -8.402 -10.401 1.00 89.50 81 SER A N 1
ATOM 650 C CA . SER A 1 81 ? 24.126 -9.611 -9.585 1.00 89.50 81 SER A CA 1
ATOM 651 C C . SER A 1 81 ? 22.704 -9.736 -9.034 1.00 89.50 81 SER A C 1
ATOM 653 O O . SER A 1 81 ? 22.228 -10.837 -8.743 1.00 89.50 81 SER A O 1
ATOM 655 N N . THR A 1 82 ? 22.015 -8.601 -8.870 1.00 90.81 82 THR A N 1
ATOM 656 C CA . THR A 1 82 ? 20.658 -8.538 -8.320 1.00 90.81 82 THR A CA 1
ATOM 657 C C . THR A 1 82 ? 19.803 -7.475 -9.006 1.00 90.81 82 THR A C 1
ATOM 659 O O . THR A 1 82 ? 20.306 -6.477 -9.525 1.00 90.81 82 THR A O 1
ATOM 662 N N . ARG A 1 83 ? 18.476 -7.639 -8.917 1.00 89.94 83 ARG A N 1
ATOM 663 C CA . ARG A 1 83 ? 17.504 -6.613 -9.321 1.00 89.94 83 ARG A CA 1
ATOM 664 C C . ARG A 1 83 ? 17.752 -5.278 -8.606 1.00 89.94 83 ARG A C 1
ATOM 666 O O . ARG A 1 83 ? 17.703 -4.233 -9.242 1.00 89.94 83 ARG A O 1
ATOM 673 N N . THR A 1 84 ? 18.038 -5.311 -7.306 1.00 90.56 84 THR A N 1
ATOM 674 C CA . THR A 1 84 ? 18.287 -4.107 -6.497 1.00 90.56 84 THR A CA 1
ATOM 675 C C . THR A 1 84 ? 19.506 -3.332 -6.989 1.00 90.56 84 THR A C 1
ATOM 677 O O . THR A 1 84 ? 19.482 -2.105 -7.047 1.00 90.56 84 THR A O 1
ATOM 680 N N . GLU A 1 85 ? 20.569 -4.042 -7.363 1.00 92.50 85 GLU A N 1
ATOM 681 C CA . GLU A 1 85 ? 21.780 -3.436 -7.915 1.00 92.50 85 GLU A CA 1
ATOM 682 C C . GLU A 1 85 ? 21.502 -2.772 -9.267 1.00 92.50 85 GLU A C 1
ATOM 684 O O . GLU A 1 85 ? 21.892 -1.624 -9.481 1.00 92.50 85 GLU A O 1
ATOM 689 N N . TYR A 1 86 ? 20.747 -3.454 -10.134 1.00 93.38 86 TYR A N 1
ATOM 690 C CA . TYR A 1 86 ? 20.303 -2.892 -11.406 1.00 93.38 86 TYR A CA 1
ATOM 691 C C . TYR A 1 86 ? 19.449 -1.627 -11.214 1.00 93.38 86 TYR A C 1
ATOM 693 O O . TYR A 1 86 ? 19.689 -0.607 -11.857 1.00 93.38 86 TYR A O 1
ATOM 701 N N . GLU A 1 87 ? 18.485 -1.648 -10.291 1.00 90.81 87 GLU A N 1
ATOM 702 C CA . GLU A 1 87 ? 17.650 -0.480 -9.988 1.00 90.81 87 GLU A CA 1
ATOM 703 C C . GLU A 1 87 ? 18.468 0.693 -9.433 1.00 90.81 87 GLU A C 1
ATOM 705 O O . GLU A 1 87 ? 18.249 1.839 -9.828 1.00 90.81 87 GLU A O 1
ATOM 710 N N . LEU A 1 88 ? 19.438 0.428 -8.553 1.00 92.50 88 LEU A N 1
ATOM 711 C CA . LEU A 1 88 ? 20.337 1.464 -8.050 1.00 92.50 88 LEU A CA 1
ATOM 712 C C . LEU A 1 88 ? 21.202 2.050 -9.172 1.00 92.50 88 LEU A C 1
ATOM 714 O O . LEU A 1 88 ? 21.447 3.256 -9.183 1.00 92.50 88 LEU A O 1
ATOM 718 N N . ASN A 1 89 ? 21.655 1.222 -10.115 1.00 93.62 89 ASN A N 1
ATOM 719 C CA . ASN A 1 89 ? 22.400 1.693 -11.275 1.00 93.62 89 ASN A CA 1
ATOM 720 C C . ASN A 1 89 ? 21.550 2.630 -12.141 1.00 93.62 89 ASN A C 1
ATOM 722 O O . ASN A 1 89 ? 22.004 3.730 -12.425 1.00 93.62 89 ASN A O 1
ATOM 726 N N . LEU A 1 90 ? 20.298 2.271 -12.446 1.00 92.44 90 LEU A N 1
ATOM 727 C CA . LEU A 1 90 ? 19.377 3.148 -13.183 1.00 92.44 90 LEU A CA 1
ATOM 728 C C . LEU A 1 90 ? 19.178 4.502 -12.494 1.00 92.44 90 LEU A C 1
ATOM 730 O O . LEU A 1 90 ? 19.181 5.543 -13.147 1.00 92.44 90 LEU A O 1
ATOM 734 N N . VAL A 1 91 ? 19.026 4.497 -11.168 1.00 94.19 91 VAL A N 1
ATOM 735 C CA . VAL A 1 91 ? 18.920 5.726 -10.372 1.00 94.19 91 VAL A CA 1
ATOM 736 C C . VAL A 1 91 ? 20.175 6.592 -10.534 1.00 94.19 91 VAL A C 1
ATOM 738 O O . VAL A 1 91 ? 20.058 7.795 -10.766 1.00 94.19 91 VAL A O 1
ATOM 741 N N . LYS A 1 92 ? 21.365 5.982 -10.504 1.00 93.38 92 LYS A N 1
ATOM 742 C CA . LYS A 1 92 ? 22.643 6.674 -10.732 1.00 93.38 92 LYS A CA 1
ATOM 743 C C . LYS A 1 92 ? 22.805 7.188 -12.157 1.00 93.38 92 LYS A C 1
ATOM 745 O O . LYS A 1 92 ? 23.244 8.320 -12.336 1.00 93.38 92 LYS A O 1
ATOM 750 N N . THR A 1 93 ? 22.412 6.409 -13.161 1.00 92.88 93 THR A N 1
ATOM 751 C CA . THR A 1 93 ? 22.408 6.832 -14.570 1.00 92.88 93 THR A CA 1
ATOM 752 C C . THR A 1 93 ? 21.494 8.033 -14.793 1.00 92.88 93 THR A C 1
ATOM 754 O O . THR A 1 93 ? 21.815 8.905 -15.592 1.00 92.88 93 THR A O 1
ATOM 757 N N . ASN A 1 94 ? 20.405 8.134 -14.028 1.00 91.12 94 ASN A N 1
ATOM 758 C CA . ASN A 1 94 ? 19.514 9.294 -14.028 1.00 91.12 94 ASN A CA 1
ATOM 759 C C . ASN A 1 94 ? 20.042 10.481 -13.194 1.00 91.12 94 ASN A C 1
ATOM 761 O O . ASN A 1 94 ? 19.294 11.418 -12.930 1.00 91.12 94 ASN A O 1
ATOM 765 N N . GLY A 1 95 ? 21.311 10.459 -12.773 1.00 93.88 95 GLY A N 1
ATOM 766 C CA . GLY A 1 95 ? 21.978 11.575 -12.098 1.00 93.88 95 GLY A CA 1
ATOM 767 C C . GLY A 1 95 ? 21.807 11.620 -10.578 1.00 93.88 95 GLY A C 1
ATOM 768 O O . GLY A 1 95 ? 22.235 12.586 -9.950 1.00 93.88 95 GLY A O 1
ATOM 769 N N . PHE A 1 96 ? 21.216 10.595 -9.959 1.00 95.31 96 PHE A N 1
ATOM 770 C CA . PHE A 1 96 ? 21.006 10.565 -8.510 1.00 95.31 96 PHE A CA 1
ATOM 771 C C . PHE A 1 96 ? 22.068 9.727 -7.801 1.00 95.31 96 PHE A C 1
ATOM 773 O O . PHE A 1 96 ? 22.294 8.567 -8.131 1.00 95.31 96 PHE A O 1
ATOM 780 N N . VAL A 1 97 ? 22.684 10.280 -6.757 1.00 90.69 97 VAL A N 1
ATOM 781 C CA . VAL A 1 97 ? 23.723 9.578 -5.981 1.00 90.69 97 VAL A CA 1
ATOM 782 C C . VAL A 1 97 ? 23.151 8.350 -5.260 1.00 90.69 97 VAL A C 1
ATOM 784 O O . VAL A 1 97 ? 23.814 7.313 -5.150 1.00 90.69 97 VAL A O 1
ATOM 787 N N . SER A 1 98 ? 21.899 8.440 -4.809 1.00 92.50 98 SER A N 1
ATOM 788 C CA . SER A 1 98 ? 21.209 7.370 -4.102 1.00 92.50 98 SER A CA 1
ATOM 789 C C . SER A 1 98 ? 19.709 7.322 -4.399 1.00 92.50 98 SER A C 1
ATOM 791 O O . SER A 1 98 ? 19.093 8.268 -4.892 1.00 92.50 98 SER A O 1
ATOM 793 N N . TYR A 1 99 ? 19.083 6.215 -3.998 1.00 91.00 99 TYR A N 1
ATOM 794 C CA . TYR A 1 99 ? 17.626 6.072 -4.028 1.00 91.00 99 TYR A CA 1
ATOM 795 C C . TYR A 1 99 ? 16.916 7.090 -3.117 1.00 91.00 99 TYR A C 1
ATOM 797 O O . TYR A 1 99 ? 15.771 7.462 -3.373 1.00 91.00 99 TYR A O 1
ATOM 805 N N . ALA A 1 100 ? 17.575 7.540 -2.043 1.00 91.38 100 ALA A N 1
ATOM 806 C CA . ALA A 1 100 ? 17.030 8.561 -1.154 1.00 91.38 100 ALA A CA 1
ATOM 807 C C . ALA A 1 100 ? 16.973 9.925 -1.857 1.00 91.38 100 ALA A C 1
ATOM 809 O O . ALA A 1 100 ? 15.939 10.590 -1.796 1.00 91.38 100 ALA A O 1
ATOM 810 N N . ASP A 1 101 ? 18.026 10.287 -2.594 1.00 92.50 101 ASP A N 1
ATOM 811 C CA . ASP A 1 101 ? 18.070 11.526 -3.381 1.00 92.50 101 ASP A CA 1
ATOM 812 C C . ASP A 1 101 ? 17.004 11.519 -4.472 1.00 92.50 101 ASP A C 1
ATOM 814 O O . ASP A 1 101 ? 16.260 12.486 -4.621 1.00 92.50 101 ASP A O 1
ATOM 818 N N . TYR A 1 102 ? 16.850 10.385 -5.162 1.00 93.56 102 TYR A N 1
ATOM 819 C CA . TYR A 1 102 ? 15.796 10.209 -6.156 1.00 93.56 102 TYR A CA 1
ATOM 820 C C . TYR A 1 102 ? 14.392 10.377 -5.561 1.00 93.56 102 TYR A C 1
ATOM 822 O O . TYR A 1 102 ? 13.562 11.109 -6.097 1.00 93.56 102 TYR A O 1
ATOM 830 N N . LYS A 1 103 ? 14.112 9.765 -4.403 1.00 91.94 103 LYS A N 1
ATOM 831 C CA . LYS A 1 103 ? 12.822 9.950 -3.717 1.00 91.94 103 LYS A CA 1
ATOM 832 C C . LYS A 1 103 ? 12.593 11.401 -3.294 1.00 91.94 103 LYS A C 1
ATOM 834 O O . LYS A 1 103 ? 11.458 11.869 -3.349 1.00 91.94 103 LYS A O 1
ATOM 839 N N . LYS A 1 104 ? 13.648 12.106 -2.876 1.00 94.12 104 LYS A N 1
ATOM 840 C CA . LYS A 1 104 ? 13.572 13.524 -2.507 1.00 94.12 104 LYS A CA 1
ATOM 841 C C . LYS A 1 104 ? 13.249 14.380 -3.725 1.00 94.12 104 LYS A C 1
ATOM 843 O O . LYS A 1 104 ? 12.359 15.218 -3.643 1.00 94.12 104 LYS A O 1
ATOM 848 N N . HIS A 1 105 ? 13.902 14.114 -4.852 1.00 93.62 105 HIS A N 1
ATOM 849 C CA . HIS A 1 105 ? 13.597 14.758 -6.124 1.00 93.62 105 HIS A CA 1
ATOM 850 C C . HIS A 1 105 ? 12.138 14.550 -6.538 1.00 93.62 105 HIS A C 1
ATOM 852 O O . HIS A 1 105 ? 11.443 15.522 -6.799 1.00 93.62 105 HIS A O 1
ATOM 858 N N . LEU A 1 106 ? 11.633 13.312 -6.497 1.00 92.38 106 LEU A N 1
ATOM 859 C CA . LEU A 1 106 ? 10.229 13.022 -6.813 1.00 92.38 106 LEU A CA 1
ATOM 860 C C . LEU A 1 106 ? 9.238 13.762 -5.900 1.00 92.38 106 LEU A C 1
ATOM 862 O O . LEU A 1 106 ? 8.157 14.144 -6.345 1.00 92.38 106 LEU A O 1
ATOM 866 N N . ALA A 1 107 ? 9.572 13.938 -4.618 1.00 94.81 107 ALA A N 1
ATOM 867 C CA . ALA A 1 107 ? 8.756 14.734 -3.704 1.00 94.81 107 ALA A CA 1
ATOM 868 C C . ALA A 1 107 ? 8.762 16.221 -4.108 1.00 94.81 107 ALA A C 1
ATOM 870 O O . ALA A 1 107 ? 7.696 16.832 -4.171 1.00 94.81 107 ALA A O 1
ATOM 871 N N . HIS A 1 108 ? 9.929 16.771 -4.460 1.00 94.88 108 HIS A N 1
ATOM 872 C CA . HIS A 1 108 ? 10.061 18.145 -4.952 1.00 94.88 108 HIS A CA 1
ATOM 873 C C . HIS A 1 108 ? 9.338 18.387 -6.280 1.00 94.88 108 HIS A C 1
ATOM 875 O O . HIS A 1 108 ? 8.644 19.390 -6.403 1.00 94.88 108 HIS A O 1
ATOM 881 N N . GLU A 1 109 ? 9.414 17.465 -7.244 1.00 94.81 109 GLU A N 1
ATOM 882 C CA . GLU A 1 109 ? 8.654 17.557 -8.503 1.00 94.81 109 GLU A CA 1
ATOM 883 C C . GLU A 1 109 ? 7.141 17.596 -8.273 1.00 94.81 109 GLU A C 1
ATOM 885 O O . GLU A 1 109 ? 6.394 18.169 -9.062 1.00 94.81 109 GLU A O 1
ATOM 890 N N . LYS A 1 110 ? 6.676 17.002 -7.172 1.00 93.31 110 LYS A N 1
ATOM 891 C CA . LYS A 1 110 ? 5.276 17.049 -6.742 1.00 93.31 110 LYS A CA 1
ATOM 892 C C . LYS A 1 110 ? 4.935 18.278 -5.891 1.00 93.31 110 LYS A C 1
ATOM 894 O O . LYS A 1 110 ? 3.808 18.370 -5.417 1.00 93.31 110 LYS A O 1
ATOM 899 N N . GLY A 1 111 ? 5.877 19.202 -5.703 1.00 95.69 111 GLY A N 1
ATOM 900 C CA . GLY A 1 111 ? 5.686 20.456 -4.973 1.00 95.69 111 GLY A CA 1
ATOM 901 C C . GLY A 1 111 ? 5.928 20.381 -3.464 1.00 95.69 111 GLY A C 1
ATOM 902 O O . GLY A 1 111 ? 5.610 21.337 -2.765 1.00 95.69 111 GLY A O 1
ATOM 903 N N . PHE A 1 112 ? 6.486 19.285 -2.943 1.00 97.00 112 PHE A N 1
ATOM 904 C CA . PHE A 1 112 ? 6.772 19.134 -1.510 1.00 97.00 112 PHE A CA 1
ATOM 905 C C . PHE A 1 112 ? 8.219 19.520 -1.188 1.00 97.00 112 PHE A C 1
ATOM 907 O O . PHE A 1 112 ? 9.131 19.233 -1.960 1.00 97.00 112 PHE A O 1
ATOM 914 N N . ALA A 1 113 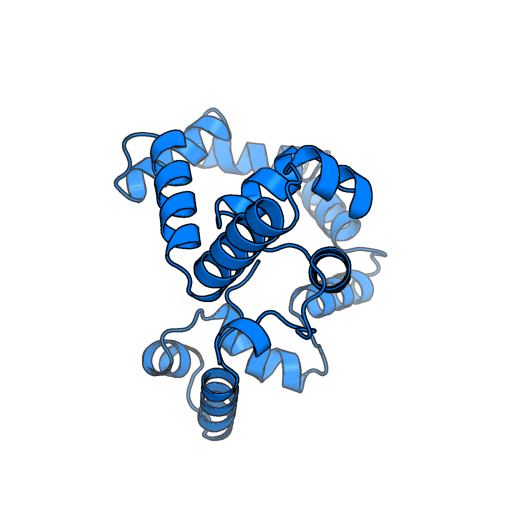? 8.473 20.117 -0.023 1.00 92.38 113 ALA A N 1
ATOM 915 C CA . ALA A 1 113 ? 9.823 20.493 0.403 1.00 92.38 113 ALA A CA 1
ATOM 916 C C . ALA A 1 113 ? 10.645 19.294 0.908 1.00 92.38 113 ALA A C 1
ATOM 918 O O . ALA A 1 113 ? 11.871 19.371 1.020 1.00 92.38 113 ALA A O 1
ATOM 919 N N . SER A 1 114 ? 9.995 18.173 1.234 1.00 94.00 114 SER A N 1
ATOM 920 C CA . SER A 1 114 ? 10.678 16.952 1.662 1.00 94.00 114 SER A CA 1
ATOM 921 C C . SER A 1 114 ? 9.863 15.682 1.413 1.00 94.00 114 SER A C 1
ATOM 923 O O . SER A 1 114 ? 8.640 15.708 1.269 1.00 94.00 114 SER A O 1
ATOM 925 N N . ILE A 1 115 ? 10.544 14.531 1.456 1.00 93.69 115 ILE A N 1
ATOM 926 C CA . ILE A 1 115 ? 9.898 13.208 1.438 1.00 93.69 115 ILE A CA 1
ATOM 927 C C . ILE A 1 115 ? 8.929 13.056 2.620 1.00 93.69 115 ILE A C 1
ATOM 929 O O . ILE A 1 115 ? 7.846 12.495 2.466 1.00 93.69 115 ILE A O 1
ATOM 933 N N . THR A 1 116 ? 9.308 13.549 3.802 1.00 94.25 116 THR A N 1
ATOM 934 C CA . THR A 1 116 ? 8.489 13.462 5.020 1.00 94.25 116 THR A CA 1
ATOM 935 C C . THR A 1 116 ? 7.179 14.226 4.865 1.00 94.25 116 THR A C 1
ATOM 937 O O . THR A 1 116 ? 6.117 13.720 5.229 1.00 94.25 116 THR A O 1
ATOM 940 N N . GLU A 1 117 ? 7.242 15.420 4.282 1.00 95.88 117 GLU A N 1
ATOM 941 C CA . GLU A 1 117 ? 6.066 16.234 3.986 1.00 95.88 117 GLU A CA 1
ATOM 942 C C . GLU A 1 117 ? 5.157 15.539 2.969 1.00 95.88 117 GLU A C 1
ATOM 944 O O . GLU A 1 117 ? 3.968 15.363 3.229 1.00 95.88 117 GLU A O 1
ATOM 949 N N . TYR A 1 118 ? 5.728 15.018 1.878 1.00 95.50 118 TYR A N 1
ATOM 950 C CA . TYR A 1 118 ? 4.975 14.241 0.895 1.00 95.50 118 TYR A CA 1
ATOM 951 C C . TYR A 1 118 ? 4.288 13.014 1.521 1.00 95.50 118 TYR A C 1
ATOM 953 O O . TYR A 1 118 ? 3.120 12.730 1.255 1.00 95.50 118 TYR A O 1
ATOM 961 N N . HIS A 1 119 ? 4.974 12.284 2.403 1.00 91.81 119 HIS A N 1
ATOM 962 C CA . HIS A 1 119 ? 4.372 11.156 3.114 1.00 91.81 119 HIS A CA 1
ATOM 963 C C . HIS A 1 119 ? 3.263 11.574 4.080 1.00 91.81 119 HIS A C 1
ATOM 965 O O . HIS A 1 119 ? 2.277 10.843 4.209 1.00 91.81 119 HIS A O 1
ATOM 971 N N . THR A 1 120 ? 3.404 12.732 4.723 1.00 94.25 120 THR A N 1
ATOM 972 C CA . THR A 1 120 ? 2.379 13.305 5.602 1.00 94.25 120 THR A CA 1
ATOM 973 C C . THR A 1 120 ? 1.137 13.670 4.800 1.00 94.25 120 THR A C 1
ATOM 975 O O . THR A 1 120 ? 0.041 13.244 5.160 1.00 94.25 120 THR A O 1
ATOM 978 N N . TYR A 1 121 ? 1.314 14.341 3.661 1.00 95.06 121 TYR A N 1
ATOM 979 C CA . TYR A 1 121 ? 0.239 14.644 2.720 1.00 95.06 121 TYR A CA 1
ATOM 980 C C . TYR A 1 121 ? -0.509 13.377 2.282 1.00 95.06 121 TYR A C 1
ATOM 982 O O . TYR A 1 121 ? -1.721 13.284 2.454 1.00 95.06 121 TYR A O 1
ATOM 990 N N . LEU A 1 122 ? 0.203 12.337 1.829 1.00 91.94 122 LEU A N 1
ATOM 991 C CA . LEU A 1 122 ? -0.426 11.068 1.433 1.00 91.94 122 LEU A CA 1
ATOM 992 C C . LEU A 1 122 ? -1.137 10.356 2.597 1.00 91.94 122 LEU A C 1
ATOM 994 O O . LEU A 1 122 ? -2.033 9.535 2.385 1.00 91.94 122 LEU A O 1
ATOM 998 N N . ALA A 1 123 ? -0.681 10.551 3.836 1.00 92.56 123 ALA A N 1
ATOM 999 C CA . ALA A 1 123 ? -1.353 10.008 5.011 1.00 92.56 123 ALA A CA 1
ATOM 1000 C C . ALA A 1 123 ? -2.662 10.761 5.283 1.00 92.56 123 ALA A C 1
ATOM 1002 O O . ALA A 1 123 ? -3.685 10.110 5.477 1.00 92.56 123 ALA A O 1
ATOM 1003 N N . GLN A 1 124 ? -2.646 12.093 5.215 1.00 93.88 124 GLN A N 1
ATOM 1004 C CA . GLN A 1 124 ? -3.836 12.936 5.352 1.00 93.88 124 GLN A CA 1
ATOM 1005 C C . GLN A 1 124 ? -4.855 12.658 4.246 1.00 93.88 124 GLN A C 1
ATOM 1007 O O . GLN A 1 124 ? -6.031 12.466 4.532 1.00 93.88 124 GLN A O 1
ATOM 1012 N N . GLU A 1 125 ? -4.409 12.532 2.997 1.00 93.00 125 GLU A N 1
ATOM 1013 C CA . GLU A 1 125 ? -5.266 12.174 1.865 1.00 93.00 125 GLU A CA 1
ATOM 1014 C C . GLU A 1 125 ? -5.977 10.830 2.104 1.00 93.00 125 GLU A C 1
ATOM 1016 O O . GLU A 1 125 ? -7.170 10.686 1.848 1.00 93.00 125 GLU A O 1
ATOM 1021 N N . ARG A 1 126 ? -5.271 9.842 2.675 1.00 92.12 126 ARG A N 1
ATOM 1022 C CA . ARG A 1 126 ? -5.873 8.560 3.072 1.00 92.12 126 ARG A CA 1
ATOM 1023 C C . ARG A 1 126 ? -6.900 8.705 4.188 1.00 92.12 126 ARG A C 1
ATOM 1025 O O . ARG A 1 126 ? -7.900 8.003 4.143 1.00 92.12 126 ARG A O 1
ATOM 1032 N N . GLN A 1 127 ? -6.684 9.600 5.146 1.00 93.50 127 GLN A N 1
ATOM 1033 C CA . GLN A 1 127 ? -7.641 9.857 6.229 1.00 93.50 127 GLN A CA 1
ATOM 1034 C C . GLN A 1 127 ? -8.952 10.467 5.735 1.00 93.50 127 GLN A C 1
ATOM 1036 O O . GLN A 1 127 ? -9.987 10.245 6.356 1.00 93.50 127 GLN A O 1
ATOM 1041 N N . GLN A 1 128 ? -8.919 11.211 4.626 1.00 91.81 128 GLN A N 1
ATOM 1042 C CA . GLN A 1 128 ? -10.120 11.811 4.038 1.00 91.81 128 GLN A CA 1
ATOM 1043 C C . GLN A 1 128 ? -10.979 10.815 3.250 1.00 91.81 128 GLN A C 1
ATOM 1045 O O . GLN A 1 128 ? -12.101 11.146 2.874 1.00 91.81 128 GLN A O 1
ATOM 1050 N N . ARG A 1 129 ? -10.483 9.599 3.000 1.00 91.31 129 ARG A N 1
ATOM 1051 C CA . ARG A 1 129 ? -11.255 8.567 2.303 1.00 91.31 129 ARG A CA 1
ATOM 1052 C C . ARG A 1 129 ? -12.432 8.111 3.176 1.00 91.31 129 ARG A C 1
ATOM 1054 O O . ARG A 1 129 ? -12.196 7.847 4.361 1.00 91.31 129 ARG A O 1
ATOM 1061 N N . PRO A 1 130 ? -13.661 8.004 2.635 1.00 89.62 130 PRO A N 1
ATOM 1062 C CA . PRO A 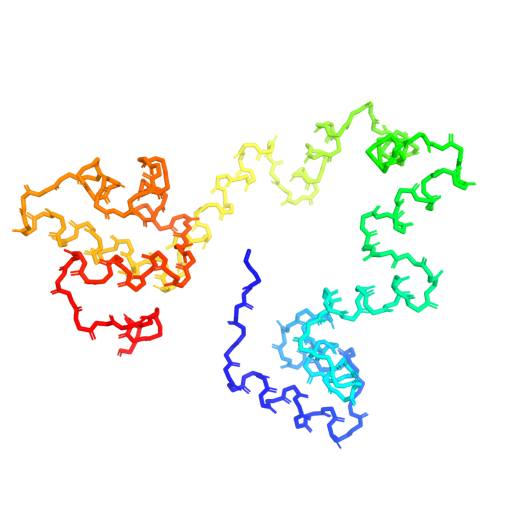1 130 ? -14.839 7.593 3.401 1.00 89.62 130 PRO A CA 1
ATOM 1063 C C . PRO A 1 130 ? -14.618 6.295 4.180 1.00 89.62 130 PRO A C 1
ATOM 1065 O O . PRO A 1 130 ? -14.862 6.250 5.382 1.00 89.62 130 PRO A O 1
ATOM 1068 N N . GLU A 1 131 ? -14.027 5.291 3.535 1.00 91.56 131 GLU A N 1
ATOM 1069 C CA . GLU A 1 131 ? -13.698 3.987 4.108 1.00 91.56 131 GLU A CA 1
ATOM 1070 C C . GLU A 1 131 ? -12.816 4.128 5.357 1.00 91.56 131 GLU A C 1
ATOM 1072 O O . GLU A 1 131 ? -13.085 3.568 6.421 1.00 91.56 131 GLU A O 1
ATOM 1077 N N . ASN A 1 132 ? -11.744 4.913 5.236 1.00 94.06 132 ASN A N 1
ATOM 1078 C CA . ASN A 1 132 ? -10.774 5.124 6.301 1.00 94.06 132 ASN A CA 1
ATOM 1079 C C . ASN A 1 132 ? -11.379 5.922 7.460 1.00 94.06 132 ASN A C 1
ATOM 1081 O O . ASN A 1 132 ? -11.106 5.628 8.629 1.00 94.06 132 ASN A O 1
ATOM 1085 N N . LYS A 1 133 ? -12.186 6.938 7.144 1.00 94.19 133 LYS A N 1
ATOM 1086 C CA . LYS A 1 133 ? -12.845 7.791 8.130 1.00 94.19 133 LYS A CA 1
ATOM 1087 C C . LYS A 1 133 ? -13.884 6.999 8.919 1.00 94.19 133 LYS A C 1
ATOM 1089 O O . LYS A 1 133 ? -13.828 7.001 10.146 1.00 94.19 133 LYS A O 1
ATOM 1094 N N . SER A 1 134 ? -14.762 6.267 8.238 1.00 93.31 134 SER A N 1
ATOM 1095 C CA . SER A 1 134 ? -15.776 5.435 8.885 1.00 93.31 134 SER A CA 1
ATOM 1096 C C . SER A 1 134 ? -15.133 4.355 9.754 1.00 93.31 134 SER A C 1
ATOM 1098 O O . SER A 1 134 ? -15.490 4.222 10.925 1.00 93.31 134 SER A O 1
ATOM 1100 N N . LEU A 1 135 ? -14.111 3.653 9.247 1.00 95.50 135 LEU A N 1
ATOM 1101 C CA . LEU A 1 135 ? -13.431 2.603 10.011 1.00 95.50 135 LEU A CA 1
ATOM 1102 C C . LEU A 1 135 ? -12.707 3.157 11.242 1.00 95.50 135 LEU A C 1
ATOM 1104 O O . LEU A 1 135 ? -12.815 2.596 12.331 1.00 95.50 135 LEU A O 1
ATOM 1108 N N . SER A 1 136 ? -11.969 4.257 11.091 1.00 96.88 1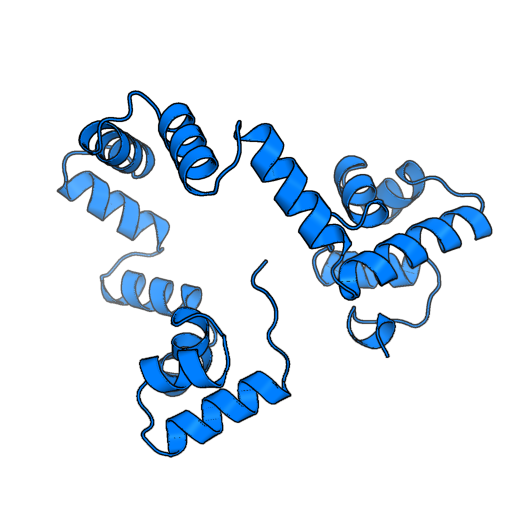36 SER A N 1
ATOM 1109 C CA . SER A 1 136 ? -11.256 4.867 12.218 1.00 96.88 136 SER A CA 1
ATOM 1110 C C . SER A 1 136 ? -12.214 5.354 13.307 1.00 96.88 136 SER A C 1
ATOM 1112 O O . SER A 1 136 ? -11.972 5.098 14.488 1.00 96.88 136 SER A O 1
ATOM 1114 N N . ASN A 1 137 ? -13.332 5.977 12.926 1.00 96.00 137 ASN A N 1
ATOM 1115 C CA . ASN A 1 137 ? -14.381 6.389 13.856 1.00 96.00 137 ASN A CA 1
ATOM 1116 C C . ASN A 1 137 ? -15.005 5.191 14.574 1.00 96.00 137 ASN A C 1
ATOM 1118 O O . ASN A 1 137 ? -15.108 5.212 15.800 1.00 96.00 137 ASN A O 1
ATOM 1122 N N . LEU A 1 138 ? -15.356 4.133 13.836 1.00 95.81 138 LEU A N 1
ATOM 1123 C CA . LEU A 1 138 ? -15.884 2.898 14.409 1.00 95.81 138 LEU A CA 1
ATOM 1124 C C . LEU A 1 138 ? -14.933 2.334 15.469 1.00 95.81 138 LEU A C 1
ATOM 1126 O O . LEU A 1 138 ? -15.353 2.077 16.596 1.00 95.81 138 LEU A O 1
ATOM 1130 N N . ILE A 1 139 ? -13.652 2.170 15.125 1.00 96.81 139 ILE A N 1
ATOM 1131 C CA . ILE A 1 139 ? -12.643 1.626 16.041 1.00 96.81 139 ILE A CA 1
ATOM 1132 C C . ILE A 1 139 ? -12.564 2.483 17.307 1.00 96.81 139 ILE A C 1
ATOM 1134 O O . ILE A 1 139 ? -12.649 1.955 18.413 1.00 96.81 139 ILE A O 1
ATOM 1138 N N . ASN A 1 140 ? -12.425 3.803 17.163 1.00 97.50 140 ASN A N 1
ATOM 1139 C CA . ASN A 1 140 ? -12.261 4.696 18.309 1.00 97.50 140 ASN A CA 1
ATOM 1140 C C . ASN A 1 140 ? -13.510 4.725 19.208 1.00 97.50 140 ASN A C 1
ATOM 1142 O O . ASN A 1 140 ? -13.377 4.672 20.432 1.00 97.50 140 ASN A O 1
ATOM 1146 N N . ASN A 1 141 ? -14.710 4.746 18.623 1.00 96.75 141 ASN A N 1
ATOM 1147 C CA . ASN A 1 141 ? -15.969 4.743 19.370 1.00 96.75 141 ASN A CA 1
ATOM 1148 C C . ASN A 1 141 ? -16.170 3.423 20.117 1.00 96.75 141 ASN A C 1
ATOM 1150 O O . ASN A 1 141 ? -16.400 3.426 21.324 1.00 96.75 141 ASN A O 1
ATOM 1154 N N . ARG A 1 142 ? -15.988 2.286 19.436 1.00 96.69 142 ARG A N 1
ATOM 1155 C CA . ARG A 1 142 ? -16.167 0.962 20.044 1.00 96.69 142 ARG A CA 1
ATOM 1156 C C . ARG A 1 142 ? -15.141 0.674 21.128 1.00 96.69 142 ARG A C 1
ATOM 1158 O O . ARG A 1 142 ? -15.502 0.137 22.170 1.00 96.69 142 ARG A O 1
ATOM 1165 N N . LEU A 1 143 ? -13.882 1.068 20.943 1.00 96.94 143 LEU A N 1
ATOM 1166 C CA . LEU A 1 143 ? -12.881 0.938 22.005 1.00 96.94 143 LEU A CA 1
ATOM 1167 C C . LEU A 1 143 ? -13.252 1.762 23.240 1.00 96.94 143 LEU A C 1
ATOM 1169 O O . LEU A 1 143 ? -13.093 1.277 24.360 1.00 96.94 143 LEU A O 1
ATOM 1173 N N . LYS A 1 144 ? -13.798 2.968 23.048 1.00 97.00 144 LYS A N 1
ATOM 1174 C CA . LYS A 1 144 ? -14.280 3.810 24.146 1.00 97.00 144 LYS A CA 1
ATOM 1175 C C . LYS A 1 144 ? -15.480 3.184 24.862 1.00 97.00 144 LYS A C 1
ATOM 1177 O O . LYS A 1 144 ? -15.472 3.111 26.086 1.00 97.00 144 LYS A O 1
ATOM 1182 N N . GLU A 1 145 ? -16.471 2.693 24.122 1.00 96.81 145 GLU A N 1
ATOM 1183 C CA . GLU A 1 145 ? -17.668 2.032 24.668 1.00 96.81 145 GLU A CA 1
ATOM 1184 C C . GLU A 1 145 ? -17.334 0.747 25.435 1.00 96.81 145 GLU A C 1
ATOM 1186 O O . GLU A 1 145 ? -17.906 0.479 26.488 1.00 96.81 145 GLU A O 1
ATOM 1191 N N . LEU A 1 146 ? -16.376 -0.037 24.936 1.00 95.31 146 LEU A N 1
ATOM 1192 C CA . LEU A 1 146 ? -15.914 -1.270 25.577 1.00 95.31 146 LEU A CA 1
ATOM 1193 C C . LEU A 1 146 ? -14.909 -1.019 26.715 1.00 95.31 146 LEU A C 1
ATOM 1195 O O . LEU A 1 146 ? -14.497 -1.973 27.379 1.00 95.31 146 LEU A O 1
ATOM 1199 N N . ASN A 1 147 ? -14.493 0.236 26.928 1.00 96.69 147 ASN A N 1
ATOM 1200 C CA . ASN A 1 147 ? -13.416 0.626 27.837 1.00 96.69 147 ASN A CA 1
ATOM 1201 C C . ASN A 1 147 ? -12.117 -0.177 27.593 1.00 96.69 147 ASN A C 1
ATOM 1203 O O . ASN A 1 147 ? -11.524 -0.757 28.507 1.00 96.69 147 ASN A O 1
ATOM 1207 N N . LYS A 1 148 ? -11.701 -0.265 26.323 1.00 97.56 148 LYS A N 1
ATOM 1208 C CA . LYS A 1 148 ? -10.519 -1.010 25.860 1.00 97.56 148 LYS A CA 1
ATOM 1209 C C . LYS A 1 148 ? -9.508 -0.102 25.168 1.00 97.56 148 LYS A C 1
ATOM 1211 O O . LYS A 1 148 ? -9.823 0.984 24.692 1.00 97.56 148 LYS A O 1
ATOM 1216 N N . THR A 1 149 ? -8.266 -0.573 25.084 1.00 97.38 149 THR A N 1
ATOM 1217 C CA . THR A 1 149 ? -7.161 0.152 24.443 1.00 97.38 149 THR A CA 1
ATOM 1218 C C . THR A 1 149 ? -6.844 -0.406 23.056 1.00 97.38 149 THR A C 1
ATOM 1220 O O . THR A 1 149 ? -7.181 -1.542 22.726 1.00 97.38 149 THR A O 1
ATOM 1223 N N . GLN A 1 150 ? -6.117 0.371 22.247 1.00 96.88 150 GLN A N 1
ATOM 1224 C CA . GLN A 1 150 ? -5.572 -0.117 20.973 1.00 96.88 150 GLN A CA 1
ATOM 1225 C C . GLN A 1 150 ? -4.585 -1.279 21.167 1.00 96.88 150 GLN A C 1
ATOM 1227 O O . GLN A 1 150 ? -4.475 -2.133 20.293 1.00 96.88 150 GLN A O 1
ATOM 1232 N N . LEU A 1 151 ? -3.885 -1.329 22.308 1.00 97.44 151 LEU A N 1
ATOM 1233 C CA . LEU A 1 151 ? -2.988 -2.436 22.646 1.00 97.44 151 LEU A CA 1
ATOM 1234 C C . LEU A 1 151 ? -3.769 -3.734 22.880 1.00 97.44 151 LEU A C 1
ATOM 1236 O O . LEU A 1 151 ? -3.365 -4.777 22.377 1.00 97.44 151 LEU A O 1
ATOM 1240 N N . TRP A 1 152 ? -4.902 -3.657 23.589 1.00 97.94 152 TRP A N 1
ATOM 1241 C CA . TRP A 1 152 ? -5.809 -4.796 23.743 1.00 97.94 152 TRP A CA 1
ATOM 1242 C C . TRP A 1 152 ? -6.296 -5.290 22.378 1.00 97.94 152 TRP A C 1
ATOM 1244 O O . TRP A 1 152 ? -6.141 -6.466 22.068 1.00 97.94 152 TRP A O 1
ATOM 1254 N N . LEU A 1 153 ? -6.776 -4.379 21.524 1.00 97.56 153 LEU A N 1
ATOM 1255 C CA . LEU A 1 153 ? -7.248 -4.734 20.184 1.00 97.56 153 LEU A CA 1
ATOM 1256 C C . LEU A 1 153 ? -6.147 -5.375 19.330 1.00 97.56 153 LEU A C 1
ATOM 1258 O O . LEU A 1 153 ? -6.412 -6.315 18.594 1.00 97.56 153 LEU A O 1
ATOM 1262 N N . ALA A 1 154 ? -4.904 -4.903 19.438 1.00 97.75 154 ALA A N 1
ATOM 1263 C CA . ALA A 1 154 ? -3.777 -5.508 18.734 1.00 97.75 154 ALA A CA 1
ATOM 1264 C C . ALA A 1 154 ? -3.552 -6.968 19.160 1.00 97.75 154 ALA A C 1
ATOM 1266 O O . ALA A 1 154 ? -3.326 -7.819 18.301 1.00 97.75 154 ALA A O 1
ATOM 1267 N N . GLY A 1 155 ? -3.680 -7.249 20.462 1.00 97.31 155 GLY A N 1
ATOM 1268 C CA . GLY A 1 155 ? -3.617 -8.602 21.015 1.00 97.31 155 GLY A CA 1
ATOM 1269 C C . GLY A 1 155 ? -4.718 -9.513 20.475 1.00 97.31 155 GLY A C 1
ATOM 1270 O O . GLY A 1 155 ? -4.411 -10.588 19.972 1.00 97.31 155 GLY A O 1
ATOM 1271 N N . GLU A 1 156 ? -5.973 -9.056 20.495 1.00 97.25 156 GLU A N 1
ATOM 1272 C CA . GLU A 1 156 ? -7.120 -9.832 19.986 1.00 97.25 156 GLU A CA 1
ATOM 1273 C C . GLU A 1 156 ? -7.022 -10.119 18.480 1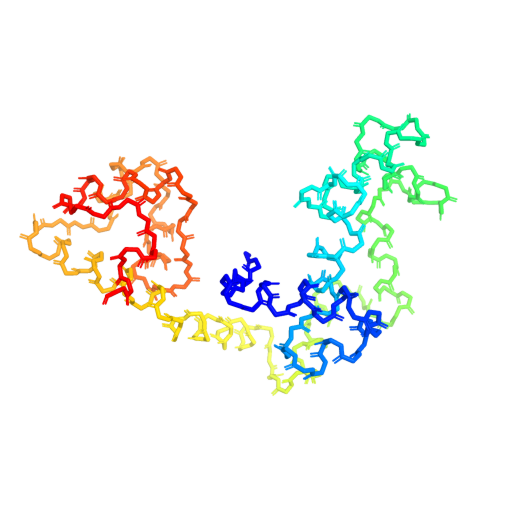.00 97.25 156 GLU A C 1
ATOM 1275 O O . GLU A 1 156 ? -7.427 -11.175 18.001 1.00 97.25 156 GLU A O 1
ATOM 1280 N N . LEU A 1 157 ? -6.461 -9.181 17.713 1.00 96.19 157 LEU A N 1
ATOM 1281 C CA . LEU A 1 157 ? -6.298 -9.334 16.268 1.00 96.19 157 LEU A CA 1
ATOM 1282 C C . LEU A 1 157 ? -5.038 -10.107 15.870 1.00 96.19 157 LEU A C 1
ATOM 1284 O O . LEU A 1 157 ? -4.884 -10.424 14.691 1.00 96.19 157 LEU A O 1
ATOM 1288 N N . GLY A 1 158 ? -4.122 -10.378 16.804 1.00 96.12 158 GLY A N 1
ATOM 1289 C CA . GLY A 1 158 ? -2.825 -10.982 16.493 1.00 96.12 158 GLY A CA 1
ATOM 1290 C C . GLY A 1 158 ? -1.948 -10.102 15.593 1.00 96.12 158 GLY A C 1
ATOM 1291 O O . GLY A 1 158 ? -1.149 -10.613 14.809 1.00 96.12 158 GLY A O 1
ATOM 1292 N N . VAL A 1 159 ? -2.100 -8.775 15.669 1.00 96.31 159 VAL A N 1
ATOM 1293 C CA . VAL A 1 159 ? -1.341 -7.806 14.857 1.00 96.31 159 VAL A CA 1
ATOM 1294 C C . VAL A 1 159 ? -0.505 -6.881 15.734 1.00 96.31 159 VAL A C 1
ATOM 1296 O O . VAL A 1 159 ? -0.646 -6.824 16.953 1.00 96.31 159 VAL A O 1
ATOM 1299 N N . THR A 1 160 ? 0.381 -6.105 15.114 1.00 97.25 160 THR A N 1
ATOM 1300 C CA . THR A 1 160 ? 1.209 -5.158 15.863 1.00 97.25 160 THR A CA 1
ATOM 1301 C C . THR A 1 160 ? 0.393 -3.950 16.348 1.00 97.25 160 THR A C 1
ATOM 1303 O O . THR A 1 160 ? -0.501 -3.477 15.635 1.00 97.25 160 THR A O 1
ATOM 1306 N N . PRO A 1 161 ? 0.731 -3.355 17.509 1.00 96.81 161 PRO A N 1
ATOM 1307 C CA . PRO A 1 161 ? 0.092 -2.121 17.976 1.00 96.81 161 PRO A CA 1
ATOM 1308 C C . PRO A 1 161 ? 0.189 -0.975 16.960 1.00 96.81 161 PRO A C 1
ATOM 1310 O O . PRO A 1 161 ? -0.722 -0.159 16.834 1.00 96.81 161 PRO A O 1
ATOM 1313 N N . GLN A 1 162 ? 1.272 -0.930 16.179 1.00 96.56 162 GLN A N 1
ATOM 1314 C CA . GLN A 1 162 ? 1.462 0.045 15.109 1.00 96.56 162 GLN A CA 1
ATOM 1315 C C . GLN A 1 162 ? 0.442 -0.135 13.978 1.00 96.56 162 GLN A C 1
ATOM 1317 O O . GLN A 1 162 ? 0.030 0.860 13.385 1.00 96.56 162 GLN A O 1
ATOM 1322 N N . ALA A 1 163 ? 0.031 -1.369 13.666 1.00 96.56 163 ALA A N 1
ATOM 1323 C CA . ALA A 1 163 ? -1.013 -1.625 12.678 1.00 96.56 163 ALA A CA 1
ATOM 1324 C C . ALA A 1 163 ? -2.361 -1.076 13.164 1.00 96.56 163 ALA A C 1
ATOM 1326 O O . ALA A 1 163 ? -2.966 -0.260 12.469 1.00 96.56 163 ALA A O 1
ATOM 1327 N N . VAL A 1 164 ? -2.760 -1.411 14.398 1.00 97.38 164 VAL A N 1
ATOM 1328 C CA . VAL A 1 164 ? -3.994 -0.885 15.010 1.00 97.38 164 VAL A CA 1
ATOM 1329 C C . VAL A 1 164 ? -3.977 0.637 15.096 1.00 97.38 164 VAL A C 1
ATOM 1331 O O . VAL A 1 164 ? -4.961 1.278 14.740 1.00 97.38 164 VAL A O 1
ATOM 1334 N N . CYS A 1 165 ? -2.846 1.234 15.475 1.00 97.12 165 CYS A N 1
ATOM 1335 C CA . CYS A 1 165 ? -2.680 2.685 15.491 1.00 97.12 165 CYS A CA 1
ATOM 1336 C C . CYS A 1 165 ? -2.933 3.305 14.108 1.00 97.12 165 CYS A C 1
ATOM 1338 O O . CYS A 1 165 ? -3.604 4.330 14.003 1.00 97.12 165 CYS A O 1
ATOM 1340 N N . LYS A 1 166 ? -2.457 2.679 13.023 1.00 96.62 166 LYS A N 1
ATOM 1341 C CA . LYS A 1 166 ? -2.723 3.167 11.662 1.00 96.62 166 LYS A CA 1
ATOM 1342 C C . LYS A 1 166 ? -4.194 3.025 11.265 1.00 96.62 166 LYS A C 1
ATOM 1344 O O . LYS A 1 166 ? -4.698 3.935 10.602 1.00 96.62 166 LYS A O 1
ATOM 1349 N N . TYR A 1 167 ? -4.866 1.946 11.678 1.00 96.56 167 TYR A N 1
ATOM 1350 C CA . TYR A 1 167 ? -6.305 1.735 11.456 1.00 96.56 167 TYR A CA 1
ATOM 1351 C C . TYR A 1 167 ? -7.136 2.780 12.203 1.00 96.56 167 TYR A C 1
ATOM 1353 O O . TYR A 1 167 ? -7.923 3.498 11.596 1.00 96.56 167 TYR A O 1
ATOM 1361 N N . ALA A 1 168 ? -6.876 2.951 13.499 1.00 96.56 168 ALA A N 1
ATOM 1362 C CA . ALA A 1 168 ? -7.547 3.925 14.355 1.00 96.56 168 ALA A CA 1
ATOM 1363 C C . ALA A 1 168 ? -7.281 5.382 13.940 1.00 96.56 168 ALA A C 1
ATOM 1365 O O . ALA A 1 168 ? -8.095 6.259 14.212 1.00 96.56 168 ALA A O 1
ATOM 1366 N N . LYS A 1 169 ? -6.156 5.653 13.267 1.00 96.38 169 LYS A N 1
ATOM 1367 C CA . LYS A 1 169 ? -5.855 6.957 12.656 1.00 96.38 169 LYS A CA 1
ATOM 1368 C C . LYS A 1 169 ? -6.430 7.127 11.251 1.00 96.38 169 LYS A C 1
ATOM 1370 O O . LYS A 1 169 ? -6.233 8.194 10.685 1.00 96.38 169 LYS A O 1
ATOM 1375 N N . GLY A 1 170 ? -7.027 6.100 10.644 1.00 95.38 170 GLY A N 1
ATOM 1376 C CA . GLY A 1 170 ? -7.521 6.159 9.264 1.00 95.38 170 GLY A CA 1
ATOM 1377 C C . GLY A 1 170 ? -6.407 6.309 8.220 1.00 95.38 170 GLY A C 1
ATOM 1378 O O . GLY A 1 170 ? -6.636 6.793 7.120 1.00 95.38 170 GLY A O 1
ATOM 1379 N N . THR A 1 171 ? -5.171 5.915 8.532 1.00 94.56 171 THR A N 1
ATOM 1380 C CA . THR A 1 171 ? -4.040 5.996 7.578 1.00 94.56 171 THR A CA 1
ATOM 1381 C C . THR A 1 171 ? -3.823 4.697 6.804 1.00 94.56 171 THR A C 1
ATOM 1383 O O . THR A 1 171 ? -3.063 4.661 5.833 1.00 94.56 171 THR A O 1
ATOM 1386 N N . SER A 1 172 ? -4.508 3.624 7.200 1.00 93.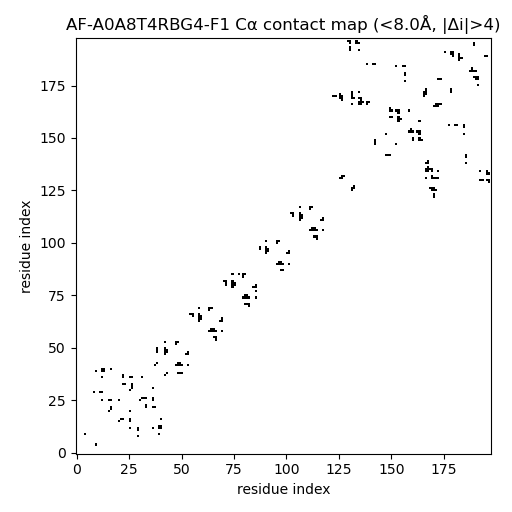75 172 SER A N 1
ATOM 1387 C CA . SER A 1 172 ? -4.546 2.351 6.483 1.00 93.75 172 SER A CA 1
ATOM 1388 C C . SER A 1 172 ? -5.816 1.576 6.814 1.00 93.75 172 SER A C 1
ATOM 1390 O O . SER A 1 172 ? -6.366 1.752 7.896 1.00 93.75 172 SER A O 1
ATOM 1392 N N . ILE A 1 173 ? -6.195 0.659 5.929 1.00 93.25 173 ILE A N 1
ATOM 1393 C CA . ILE A 1 173 ? -7.252 -0.334 6.146 1.00 93.25 173 ILE A CA 1
ATOM 1394 C C . ILE A 1 173 ? -6.582 -1.714 6.312 1.00 93.25 173 ILE A C 1
ATOM 1396 O O . ILE A 1 173 ? -5.589 -1.981 5.621 1.00 93.25 173 ILE A O 1
ATOM 1400 N N . PRO A 1 174 ? -7.037 -2.561 7.253 1.00 93.50 174 PRO A N 1
ATOM 1401 C CA . PRO A 1 174 ? -6.557 -3.934 7.378 1.00 93.50 174 PRO A CA 1
ATOM 1402 C C . PRO A 1 174 ? -6.893 -4.772 6.136 1.00 93.50 174 PRO A C 1
ATOM 1404 O O . PRO A 1 174 ? -7.765 -4.433 5.345 1.00 93.50 174 PRO A O 1
ATOM 1407 N N . LYS A 1 175 ? -6.192 -5.892 5.953 1.00 90.88 175 LYS A N 1
ATOM 1408 C CA . LYS A 1 175 ? -6.597 -6.893 4.955 1.00 90.88 175 LYS A CA 1
ATOM 1409 C C . LYS A 1 175 ? -7.925 -7.540 5.375 1.00 90.88 175 LYS A C 1
ATOM 1411 O O . LYS A 1 175 ? -8.271 -7.485 6.550 1.00 90.88 175 LYS A O 1
ATOM 1416 N N . ASN A 1 176 ? -8.640 -8.154 4.431 1.00 87.56 176 ASN A N 1
ATOM 1417 C CA . ASN A 1 176 ? -9.986 -8.692 4.668 1.00 87.56 176 ASN A CA 1
ATOM 1418 C C . ASN A 1 176 ? -10.050 -9.689 5.835 1.00 87.56 176 ASN A C 1
ATOM 1420 O O . ASN A 1 176 ? -10.950 -9.593 6.655 1.00 87.56 176 ASN A O 1
ATOM 1424 N N . ASP A 1 177 ? -9.073 -10.585 5.954 1.00 89.25 177 ASP A N 1
ATOM 1425 C CA . ASP A 1 177 ? -8.952 -11.539 7.063 1.00 89.25 177 ASP A CA 1
ATOM 1426 C C . ASP A 1 177 ? -8.900 -10.839 8.433 1.00 89.25 177 ASP A C 1
ATOM 1428 O O . ASP A 1 177 ? -9.655 -11.169 9.348 1.00 89.25 177 ASP A O 1
ATOM 1432 N N . ILE A 1 178 ? -8.057 -9.812 8.553 1.00 94.06 178 ILE A N 1
ATOM 1433 C CA . ILE A 1 178 ? -7.929 -9.009 9.776 1.00 94.06 178 ILE A CA 1
ATOM 1434 C C . ILE A 1 178 ? -9.175 -8.140 9.989 1.00 94.06 178 ILE A C 1
ATOM 1436 O O . ILE A 1 178 ? -9.588 -7.935 11.126 1.00 94.06 178 ILE A O 1
ATOM 1440 N N . LEU A 1 179 ? -9.773 -7.620 8.917 1.00 93.75 179 LEU A N 1
ATOM 1441 C CA . LEU A 1 179 ? -10.956 -6.766 8.973 1.00 93.75 179 LEU A CA 1
ATOM 1442 C C . LEU A 1 179 ? -12.177 -7.522 9.508 1.00 93.75 179 LEU A C 1
ATOM 1444 O O . LEU A 1 179 ? -12.849 -7.026 10.408 1.00 93.75 179 LEU A O 1
ATOM 1448 N N . THR A 1 180 ? -12.438 -8.727 8.999 1.00 91.44 180 THR A N 1
ATOM 1449 C CA . THR A 1 180 ? -13.537 -9.573 9.480 1.00 91.44 180 THR A CA 1
ATOM 1450 C C . THR A 1 180 ? -13.349 -9.909 10.959 1.00 91.44 180 THR A C 1
ATOM 1452 O O . THR A 1 180 ? -14.289 -9.798 11.746 1.00 91.44 180 THR A O 1
ATOM 1455 N N . ASN A 1 181 ? -12.117 -10.232 11.373 1.00 93.94 181 ASN A N 1
ATOM 1456 C CA . ASN A 1 181 ? -11.816 -10.444 12.788 1.00 93.94 181 ASN A CA 1
ATOM 1457 C C . ASN A 1 181 ? -12.027 -9.160 13.616 1.00 93.94 181 ASN A C 1
ATOM 1459 O O . ASN A 1 181 ? -12.605 -9.199 14.698 1.00 93.94 181 ASN A O 1
ATOM 1463 N N . LEU A 1 182 ? -11.640 -7.997 13.087 1.00 95.75 182 LEU A N 1
ATOM 1464 C CA . LEU A 1 182 ? -11.846 -6.697 13.729 1.00 95.75 182 LEU A CA 1
ATOM 1465 C C . LEU A 1 182 ? -13.319 -6.402 13.994 1.00 95.75 182 LEU A C 1
ATOM 1467 O O . LEU A 1 182 ? -13.653 -5.991 15.104 1.00 95.75 182 LEU A O 1
ATOM 1471 N N . PHE A 1 183 ? -14.207 -6.640 13.033 1.00 95.62 183 PHE A N 1
ATOM 1472 C CA . PHE A 1 183 ? -15.640 -6.439 13.248 1.00 95.62 183 PHE A CA 1
ATOM 1473 C C . PHE A 1 183 ? -16.216 -7.390 14.302 1.00 95.62 183 PHE A C 1
ATOM 1475 O O . PHE A 1 183 ? -16.963 -6.947 15.180 1.00 95.62 183 PHE A O 1
ATOM 1482 N N . SER A 1 184 ? -15.781 -8.652 14.298 1.00 94.06 184 SER A N 1
ATOM 1483 C CA . SER A 1 184 ? -16.143 -9.631 15.329 1.00 94.06 184 SER A CA 1
ATOM 1484 C C . SER A 1 184 ? -15.702 -9.185 16.732 1.00 94.06 184 SER A C 1
ATOM 1486 O O . SER A 1 184 ? -16.522 -9.093 17.648 1.00 94.06 184 SER A O 1
ATOM 1488 N N . VAL A 1 185 ? -14.429 -8.800 16.897 1.00 95.31 185 VAL A N 1
ATOM 1489 C CA . VAL A 1 185 ? -13.860 -8.342 18.180 1.00 95.31 185 VAL A CA 1
ATOM 1490 C C . VAL A 1 185 ? -14.549 -7.071 18.687 1.00 95.31 185 VAL A C 1
ATOM 1492 O O . VAL A 1 185 ? -14.810 -6.934 19.885 1.00 95.31 185 VAL A O 1
ATOM 1495 N N . LEU A 1 186 ? -14.890 -6.146 17.786 1.00 95.12 186 LEU A N 1
ATOM 1496 C CA . LEU A 1 186 ? -15.629 -4.926 18.125 1.00 95.12 186 LEU A CA 1
ATOM 1497 C C . LEU A 1 186 ? -17.136 -5.160 18.331 1.00 95.12 186 LEU A C 1
ATOM 1499 O O . LEU A 1 186 ? -17.840 -4.229 18.744 1.00 95.12 186 LEU A O 1
ATOM 1503 N N . LYS A 1 187 ? -17.619 -6.391 18.120 1.00 92.75 187 LYS A N 1
ATOM 1504 C CA . LYS A 1 187 ? -19.017 -6.818 18.271 1.00 92.75 187 LYS A CA 1
ATOM 1505 C C . LYS A 1 187 ? -19.973 -5.986 17.417 1.00 92.75 187 LYS A C 1
ATOM 1507 O O . LYS A 1 187 ? -20.937 -5.425 17.938 1.00 92.75 187 LYS A O 1
ATOM 1512 N N . VAL A 1 188 ? -19.669 -5.865 16.128 1.00 91.69 188 VAL A N 1
ATOM 1513 C CA . VAL A 1 188 ? -20.518 -5.186 15.140 1.00 91.69 188 VAL A CA 1
ATOM 1514 C C . VAL A 1 188 ? -20.920 -6.144 14.025 1.00 91.69 188 VAL A C 1
ATOM 1516 O O . VAL A 1 188 ? -20.204 -7.098 13.744 1.00 91.69 188 VAL A O 1
ATOM 1519 N N . SER A 1 189 ? -22.076 -5.904 13.405 1.00 87.19 189 SER A N 1
ATOM 1520 C CA . SER A 1 189 ? -22.685 -6.798 12.408 1.00 87.19 189 SER A CA 1
ATOM 1521 C C . SER A 1 189 ? -22.169 -6.603 10.976 1.00 87.19 189 SER A C 1
ATOM 1523 O O . SER A 1 189 ? -22.796 -7.087 10.039 1.00 87.19 189 SER A O 1
ATOM 1525 N N . TYR A 1 190 ? -21.058 -5.887 10.797 1.00 86.62 190 TYR A N 1
ATOM 1526 C CA . TYR A 1 190 ? -20.446 -5.649 9.488 1.00 86.62 190 TYR A CA 1
ATOM 1527 C C . TYR A 1 190 ? -19.527 -6.808 9.095 1.00 86.62 190 TYR A C 1
ATOM 1529 O O . TYR A 1 190 ? -18.822 -7.364 9.939 1.00 86.62 190 TYR A O 1
ATOM 1537 N N . ASN A 1 191 ? -19.493 -7.135 7.806 1.00 80.19 191 ASN A N 1
ATOM 1538 C CA . ASN A 1 191 ? -18.609 -8.146 7.227 1.00 80.19 191 ASN A CA 1
ATOM 1539 C C . ASN A 1 191 ? -17.574 -7.527 6.280 1.00 80.19 191 ASN A C 1
ATOM 1541 O O . ASN A 1 191 ? -16.477 -8.073 6.129 1.00 80.19 191 ASN A O 1
ATOM 1545 N N . THR A 1 192 ? -17.895 -6.384 5.667 1.00 84.50 192 THR A N 1
ATOM 1546 C CA . THR A 1 192 ? -17.037 -5.680 4.709 1.00 84.50 192 THR A CA 1
ATOM 1547 C C . THR A 1 192 ? -16.886 -4.189 5.038 1.00 84.50 192 THR A C 1
ATOM 1549 O O . THR A 1 192 ? -17.580 -3.648 5.894 1.00 84.50 192 THR A O 1
ATOM 1552 N N . ILE A 1 193 ? -15.927 -3.518 4.385 1.00 83.56 193 ILE A N 1
ATOM 1553 C CA . ILE A 1 193 ? -15.818 -2.048 4.445 1.00 83.56 193 ILE A CA 1
ATOM 1554 C C . ILE A 1 193 ? -17.019 -1.380 3.781 1.00 83.56 193 ILE A C 1
ATOM 1556 O O . ILE A 1 193 ? -17.408 -0.301 4.215 1.00 83.56 193 ILE A O 1
ATOM 1560 N N . ASP A 1 194 ? -17.576 -2.006 2.747 1.00 82.31 194 ASP A N 1
ATOM 1561 C CA . ASP A 1 194 ? -18.664 -1.430 1.966 1.00 82.31 194 ASP A CA 1
ATOM 1562 C C . ASP A 1 194 ? -19.931 -1.331 2.849 1.00 82.31 194 ASP A C 1
ATOM 1564 O O . ASP A 1 194 ? -20.557 -0.275 2.885 1.00 82.31 194 ASP A O 1
ATOM 1568 N N . ASP A 1 195 ? -20.175 -2.328 3.717 1.00 82.62 195 ASP A N 1
ATOM 1569 C CA . ASP A 1 195 ? -21.261 -2.325 4.720 1.00 82.62 195 ASP A CA 1
ATOM 1570 C C . ASP A 1 195 ? -21.181 -1.148 5.721 1.00 82.62 195 ASP A C 1
ATOM 1572 O O . ASP A 1 195 ? -22.140 -0.862 6.430 1.00 82.62 195 ASP A O 1
ATOM 1576 N N . LEU A 1 196 ? -20.012 -0.508 5.852 1.00 80.88 196 LEU A N 1
ATOM 1577 C CA . LEU A 1 196 ? -19.762 0.584 6.799 1.00 80.88 196 LEU A CA 1
ATOM 1578 C C . LEU A 1 196 ? -20.043 1.975 6.197 1.00 80.88 196 LEU A C 1
ATOM 1580 O O . LEU A 1 196 ? -19.992 2.979 6.913 1.00 80.88 196 LEU A O 1
ATOM 1584 N N . ILE A 1 197 ? -20.207 2.059 4.877 1.00 80.81 197 ILE A N 1
ATOM 1585 C CA . ILE A 1 197 ? -20.312 3.323 4.131 1.00 80.81 197 ILE A CA 1
ATOM 1586 C C . ILE A 1 197 ? -21.729 3.529 3.573 1.00 80.81 197 ILE A C 1
ATOM 1588 O O . ILE A 1 197 ? -22.050 4.655 3.193 1.00 80.81 197 ILE A O 1
ATOM 1592 N N . GLU A 1 198 ? -22.558 2.479 3.560 1.00 58.03 198 GLU A N 1
ATOM 1593 C CA . GLU A 1 198 ? -24.017 2.562 3.364 1.00 58.03 198 GLU A CA 1
ATOM 1594 C C . GLU A 1 198 ? -24.713 3.367 4.474 1.00 58.03 198 GLU A C 1
ATOM 1596 O O . GLU A 1 198 ? -25.612 4.167 4.121 1.00 58.03 198 GLU A O 1
#